Protein AF-A0AAN8X8K8-F1 (afdb_monomer_lite)

pLDDT: mean 74.13, std 19.44, range [27.38, 98.0]

Foldseek 3Di:
DDDDDDDDDDPVVVVLVVVVVVCPDCQAAPADEQLLLLLLVCCCPLCVQFAQDDVVVCVVPVPVNLCSCLQPVLLLCQLVCVPPLVCCVVLVRDNDRPHPDRDDPSSSVSVDVVCDRPGGQASQSSLVSQVVCVVVVNHDPSNPACCPGNVPVPDDHPDHAYPVCNVVRVVVVCVVVVNPDDPVPCPPPPDPPDDSCNSVPSLVPHDLVSLVSSCVNRVCVCVVVVNDDDVCSNPD

Radius of gyration: 22.17 Å; chains: 1; bounding box: 46×87×50 Å

Structure (mmCIF, N/CA/C/O backbone):
data_AF-A0AAN8X8K8-F1
#
_entry.id   AF-A0AAN8X8K8-F1
#
loop_
_atom_site.group_PDB
_atom_site.id
_atom_site.type_symbol
_atom_site.label_atom_id
_atom_site.label_alt_id
_atom_site.label_comp_id
_atom_site.label_asym_id
_atom_site.label_entity_id
_atom_site.label_seq_id
_atom_site.pdbx_PDB_ins_code
_atom_site.Cartn_x
_atom_site.Cartn_y
_atom_site.Cartn_z
_atom_site.occupancy
_atom_site.B_iso_or_equiv
_atom_site.auth_seq_id
_atom_site.auth_comp_id
_atom_site.auth_asym_id
_atom_site.auth_atom_id
_atom_site.pdbx_PDB_model_num
ATOM 1 N N . MET A 1 1 ? 14.625 64.428 -15.302 1.00 32.78 1 MET A N 1
ATOM 2 C CA . MET A 1 1 ? 13.589 63.886 -14.404 1.00 32.78 1 MET A CA 1
ATOM 3 C C . MET A 1 1 ? 13.685 62.380 -14.485 1.00 32.78 1 MET A C 1
ATOM 5 O O . MET A 1 1 ? 13.490 61.824 -15.557 1.00 32.78 1 MET A O 1
ATOM 9 N N . ASN A 1 2 ? 14.137 61.784 -13.386 1.00 32.38 2 ASN A N 1
ATOM 10 C CA . ASN A 1 2 ? 14.163 60.346 -13.156 1.00 32.38 2 ASN A CA 1
ATOM 11 C C . ASN A 1 2 ? 12.727 59.833 -13.007 1.00 32.38 2 ASN A C 1
ATOM 13 O O . ASN A 1 2 ? 11.923 60.535 -12.405 1.00 32.38 2 ASN A O 1
ATOM 17 N N . GLU A 1 3 ? 12.454 58.599 -13.426 1.00 29.67 3 GLU A N 1
ATOM 18 C CA . GLU A 1 3 ? 12.104 57.558 -12.456 1.00 29.67 3 GLU A CA 1
ATOM 19 C C . GLU A 1 3 ? 12.305 56.148 -13.028 1.00 29.67 3 GLU A C 1
ATOM 21 O O . GLU A 1 3 ? 11.978 55.838 -14.171 1.00 29.67 3 GLU A O 1
ATOM 26 N N . ASN A 1 4 ? 12.936 55.328 -12.191 1.00 35.69 4 ASN A N 1
ATOM 27 C CA . ASN A 1 4 ? 13.293 53.934 -12.385 1.00 35.69 4 ASN A CA 1
ATOM 28 C C . ASN A 1 4 ? 12.058 53.033 -12.319 1.00 35.69 4 ASN A C 1
ATOM 30 O O . ASN A 1 4 ? 11.247 53.213 -11.423 1.00 35.69 4 ASN A O 1
ATOM 34 N N . PHE A 1 5 ? 12.051 51.940 -13.082 1.00 27.38 5 PHE A N 1
ATOM 35 C CA . PHE A 1 5 ? 11.744 50.625 -12.510 1.00 27.38 5 PHE A CA 1
ATOM 36 C C . PHE A 1 5 ? 12.629 49.584 -13.190 1.00 27.38 5 PHE A C 1
ATOM 38 O O . PHE A 1 5 ? 12.371 49.120 -14.298 1.00 27.38 5 PHE A O 1
ATOM 45 N N . GLY A 1 6 ? 13.733 49.263 -12.517 1.00 35.41 6 GLY A N 1
ATOM 46 C CA . GLY A 1 6 ? 14.576 48.138 -12.873 1.00 35.41 6 GLY A CA 1
ATOM 47 C C . GLY A 1 6 ? 13.891 46.827 -12.505 1.00 35.41 6 GLY A C 1
ATOM 48 O O . GLY A 1 6 ? 13.459 46.650 -11.371 1.00 35.41 6 GLY A O 1
ATOM 49 N N . TYR A 1 7 ? 13.879 45.886 -13.444 1.00 29.39 7 TYR A N 1
ATOM 50 C CA . TYR A 1 7 ? 13.841 44.463 -13.131 1.00 29.39 7 TYR A CA 1
ATOM 51 C C . TYR A 1 7 ? 14.923 43.765 -13.946 1.00 29.39 7 TYR A C 1
ATOM 53 O O . TYR A 1 7 ? 14.782 43.474 -15.131 1.00 29.39 7 TYR A O 1
ATOM 61 N N . SER A 1 8 ? 16.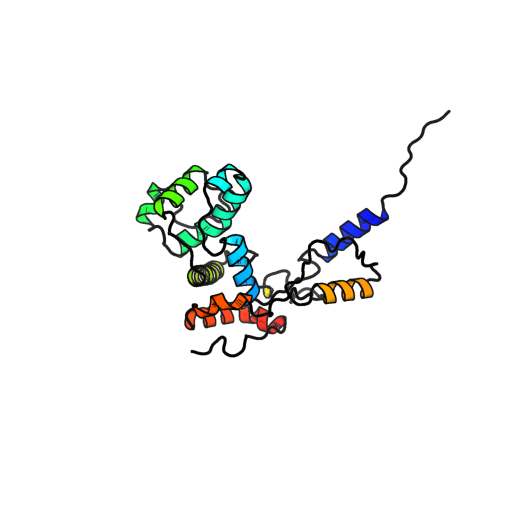043 43.556 -13.262 1.00 29.48 8 SER A N 1
ATOM 62 C CA . SER A 1 8 ? 17.146 42.707 -13.680 1.00 29.48 8 SER A CA 1
ATOM 63 C C . SER A 1 8 ? 16.750 41.233 -13.515 1.00 29.48 8 SER A C 1
ATOM 65 O O . SER A 1 8 ? 16.290 40.826 -12.451 1.00 29.48 8 SER A O 1
ATOM 67 N N . LEU A 1 9 ? 16.917 40.468 -14.600 1.00 34.16 9 LEU A N 1
ATOM 68 C CA . LEU A 1 9 ? 17.302 39.050 -14.666 1.00 34.16 9 LEU A CA 1
ATOM 69 C C . LEU A 1 9 ? 16.699 38.080 -13.622 1.00 34.16 9 LEU A C 1
ATOM 71 O O . LEU A 1 9 ? 17.347 37.780 -12.630 1.00 34.16 9 LEU A O 1
ATOM 75 N N . HIS A 1 10 ? 15.542 37.456 -13.903 1.00 31.33 10 HIS A N 1
ATOM 76 C CA . HIS A 1 10 ? 15.140 36.184 -13.251 1.00 31.33 10 HIS A CA 1
ATOM 77 C C . HIS A 1 10 ? 14.174 35.295 -14.073 1.00 31.33 10 HIS A C 1
ATOM 79 O O . HIS A 1 10 ? 13.459 34.446 -13.533 1.00 31.33 10 HIS A O 1
ATOM 85 N N . THR A 1 11 ? 14.148 35.436 -15.400 1.00 33.34 11 THR A N 1
ATOM 86 C CA . THR A 1 11 ? 13.214 34.688 -16.264 1.00 33.34 11 THR A CA 1
ATOM 87 C C . THR A 1 11 ? 13.678 33.258 -16.567 1.00 33.34 11 THR A C 1
ATOM 89 O O . THR A 1 11 ? 12.857 32.346 -16.554 1.00 33.34 11 THR A O 1
ATOM 92 N N . GLY A 1 12 ? 14.984 33.018 -16.740 1.00 32.38 12 GLY A N 1
ATOM 93 C CA . GLY A 1 12 ? 15.514 31.697 -17.115 1.00 32.38 12 GLY A CA 1
ATOM 94 C C . GLY A 1 12 ? 15.314 30.602 -16.059 1.00 32.38 12 GLY A C 1
ATOM 95 O O . GLY A 1 1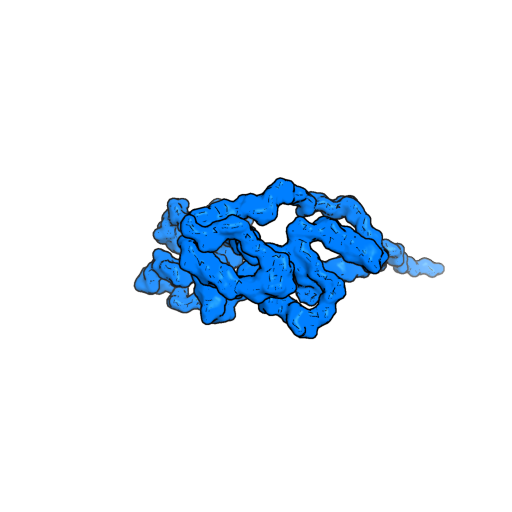2 ? 14.806 29.530 -16.367 1.00 32.38 12 GLY A O 1
ATOM 96 N N . VAL A 1 13 ? 15.647 30.872 -14.792 1.00 32.62 13 VAL A N 1
ATOM 97 C CA . VAL A 1 13 ? 15.576 29.866 -13.709 1.00 32.62 13 VAL A CA 1
ATOM 98 C C . VAL A 1 13 ? 14.129 29.490 -13.377 1.00 32.62 13 VAL A C 1
ATOM 100 O O . VAL A 1 13 ? 13.832 28.326 -13.114 1.00 32.62 13 VAL A O 1
ATOM 103 N N . THR A 1 14 ? 13.217 30.462 -13.416 1.00 28.62 14 THR A N 1
ATOM 104 C CA . THR A 1 14 ? 11.796 30.249 -13.119 1.00 28.62 14 THR A CA 1
ATOM 105 C C . THR A 1 14 ? 11.122 29.436 -14.220 1.00 28.62 14 THR A C 1
ATOM 107 O O . THR A 1 14 ? 10.421 28.475 -13.914 1.00 28.62 14 THR A O 1
ATOM 110 N N . TYR A 1 15 ? 11.393 29.756 -15.492 1.00 27.41 15 TYR A N 1
ATOM 111 C CA . TYR A 1 15 ? 10.871 28.994 -16.629 1.00 27.41 15 TYR A CA 1
ATOM 112 C C . TYR A 1 15 ? 11.393 27.557 -16.606 1.00 27.41 15 TYR A C 1
ATOM 114 O O . TYR A 1 15 ? 10.622 26.616 -16.730 1.00 27.41 15 TYR A O 1
ATOM 122 N N . TYR A 1 16 ? 12.682 27.377 -16.319 1.00 30.41 16 TYR A N 1
ATOM 123 C CA . TYR A 1 16 ? 13.297 26.059 -16.223 1.00 30.41 16 TYR A CA 1
ATOM 124 C C . TYR A 1 16 ? 12.746 25.223 -15.063 1.00 30.41 16 TYR A C 1
ATOM 126 O O . TYR A 1 16 ? 12.458 24.046 -15.236 1.00 30.41 16 TYR A O 1
ATOM 134 N N . LEU A 1 17 ? 12.527 25.818 -13.884 1.00 32.19 17 LEU A N 1
ATOM 135 C CA . LEU A 1 17 ? 11.902 25.127 -12.751 1.00 32.19 17 LEU A CA 1
ATOM 136 C C . LEU A 1 17 ? 10.437 24.769 -13.020 1.00 32.19 17 LEU A C 1
ATOM 138 O O . LEU A 1 17 ? 10.001 23.705 -12.590 1.00 32.19 17 LEU A O 1
ATOM 142 N N . ILE A 1 18 ? 9.681 25.622 -13.719 1.00 32.12 18 ILE A N 1
ATOM 143 C CA . ILE A 1 18 ? 8.302 25.330 -14.133 1.00 32.12 18 ILE A CA 1
ATOM 144 C C . ILE A 1 18 ? 8.292 24.203 -15.173 1.00 32.12 18 ILE A C 1
ATOM 146 O O . ILE A 1 18 ? 7.555 23.238 -15.000 1.00 32.12 18 ILE A O 1
ATOM 150 N N . THR A 1 19 ? 9.155 24.265 -16.189 1.00 41.94 19 THR A N 1
ATOM 151 C CA . THR A 1 19 ? 9.292 23.223 -17.214 1.00 41.94 19 THR A CA 1
ATOM 152 C C . THR A 1 19 ? 9.735 21.896 -16.605 1.00 41.94 19 THR A C 1
ATOM 154 O O . THR A 1 19 ? 9.099 20.886 -16.863 1.00 41.94 19 THR A O 1
ATO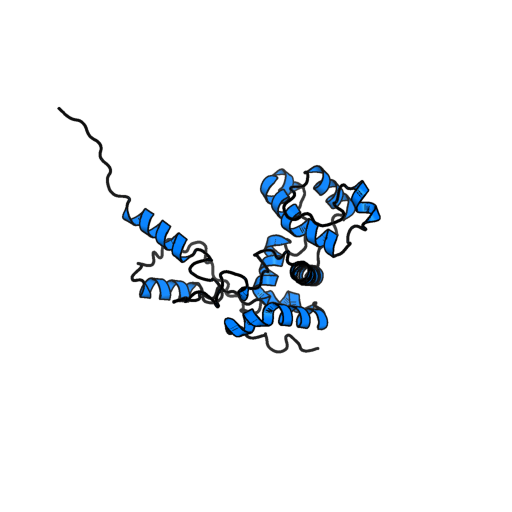M 157 N N . LEU A 1 20 ? 10.730 21.878 -15.713 1.00 43.47 20 LEU A N 1
ATOM 158 C CA . LEU A 1 20 ? 11.135 20.668 -14.990 1.00 43.47 20 LEU A CA 1
ATOM 159 C C . LEU A 1 20 ? 10.014 20.124 -14.099 1.00 43.47 20 LEU A C 1
ATOM 161 O O . LEU A 1 20 ? 9.797 18.919 -14.049 1.00 43.47 20 LEU A O 1
ATOM 165 N N . ARG A 1 21 ? 9.274 20.991 -13.402 1.00 41.72 21 ARG A N 1
ATOM 166 C CA . ARG A 1 21 ? 8.142 20.575 -12.562 1.00 41.72 21 ARG A CA 1
ATOM 167 C C . ARG A 1 21 ? 6.974 20.030 -13.389 1.00 41.72 21 ARG A C 1
ATOM 169 O O . ARG A 1 21 ? 6.268 19.159 -12.894 1.00 41.72 21 ARG A O 1
ATOM 176 N N . ASN A 1 22 ? 6.801 20.511 -14.619 1.00 44.38 22 ASN A N 1
ATOM 177 C CA . ASN A 1 22 ? 5.830 19.990 -15.578 1.00 44.38 22 ASN A CA 1
ATOM 178 C C . ASN A 1 22 ? 6.304 18.670 -16.203 1.00 44.38 22 ASN A C 1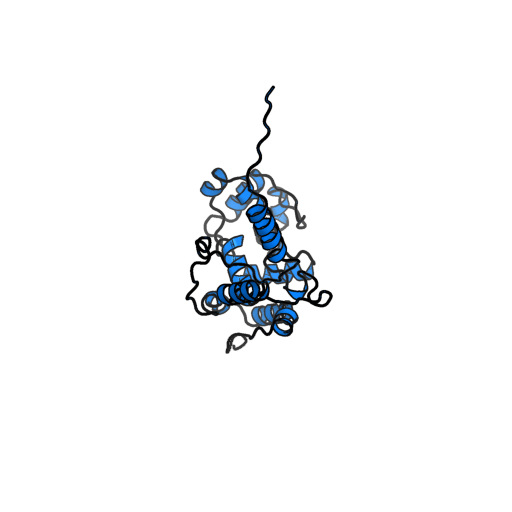
ATOM 180 O O . ASN A 1 22 ? 5.508 17.745 -16.283 1.00 44.38 22 ASN A O 1
ATOM 184 N N . ILE A 1 23 ? 7.590 18.547 -16.557 1.00 50.72 23 ILE A N 1
ATOM 185 C CA . ILE A 1 23 ? 8.202 17.299 -17.048 1.00 50.72 23 ILE A CA 1
ATOM 186 C C . ILE A 1 23 ? 8.080 16.199 -15.990 1.00 50.72 23 ILE A C 1
ATOM 188 O O . ILE A 1 23 ? 7.677 15.092 -16.305 1.00 50.72 23 ILE A O 1
ATOM 192 N N . PHE A 1 24 ? 8.371 16.506 -14.725 1.00 50.25 24 PHE A N 1
ATOM 193 C CA . PHE A 1 24 ? 8.287 15.549 -13.617 1.00 50.25 24 PHE A CA 1
ATOM 194 C C . PHE A 1 24 ? 6.905 15.450 -12.965 1.00 50.25 24 PHE A C 1
ATOM 196 O O . PHE A 1 24 ? 6.768 14.852 -11.895 1.00 50.25 24 PHE A O 1
ATOM 203 N N . ASN A 1 25 ? 5.880 16.053 -13.563 1.00 51.38 25 ASN A N 1
ATOM 204 C CA . ASN A 1 25 ? 4.512 15.771 -13.163 1.00 51.38 25 ASN A CA 1
ATOM 205 C C . ASN A 1 25 ? 4.169 14.345 -13.631 1.00 51.38 25 ASN A C 1
ATOM 207 O O . ASN A 1 25 ? 4.497 13.972 -14.757 1.00 51.38 25 ASN A O 1
ATOM 211 N N . GLU A 1 26 ? 3.509 13.554 -12.777 1.00 48.00 26 GLU A N 1
ATOM 212 C CA . GLU A 1 26 ? 3.162 12.153 -13.074 1.00 48.00 26 GLU A CA 1
ATOM 213 C C . GLU A 1 26 ? 2.354 12.024 -14.381 1.00 48.00 26 GLU A C 1
ATOM 215 O O . GLU A 1 26 ? 2.407 10.977 -15.016 1.00 48.00 26 GLU A O 1
ATOM 220 N N . GLU A 1 27 ? 1.660 13.085 -14.815 1.00 47.78 27 GLU A N 1
ATOM 221 C CA . GLU A 1 27 ? 0.962 13.173 -16.111 1.00 47.78 27 GLU A CA 1
ATOM 222 C C . GLU A 1 27 ? 1.882 13.106 -17.346 1.00 47.78 27 GLU A C 1
ATOM 224 O O . GLU A 1 27 ? 1.475 12.535 -18.357 1.00 47.78 27 GLU A O 1
ATOM 229 N N . TYR A 1 28 ? 3.095 13.667 -17.281 1.00 50.06 28 TYR A N 1
ATOM 230 C CA . TYR A 1 28 ? 3.974 13.865 -18.448 1.00 50.06 28 TYR A CA 1
ATOM 231 C C . TYR A 1 28 ? 5.198 12.942 -18.456 1.00 50.06 28 TYR A C 1
ATOM 233 O O . TYR A 1 28 ? 5.722 12.640 -19.525 1.00 50.06 28 TYR A O 1
ATOM 241 N N . MET A 1 29 ? 5.631 12.453 -17.291 1.00 53.00 29 MET A N 1
ATOM 242 C CA . MET A 1 29 ? 6.690 11.449 -17.181 1.00 53.00 29 MET A CA 1
ATOM 243 C C . MET A 1 29 ? 6.307 10.422 -16.111 1.00 53.00 29 MET A C 1
ATOM 245 O O . MET A 1 29 ? 6.447 10.695 -14.912 1.00 53.00 29 MET A O 1
ATOM 249 N N . PRO A 1 30 ? 5.804 9.240 -16.505 1.00 61.44 30 PRO A N 1
ATOM 250 C CA . PRO A 1 30 ? 5.373 8.240 -15.548 1.00 61.44 30 PRO A CA 1
ATOM 251 C C . PRO A 1 30 ? 6.600 7.647 -14.853 1.00 61.44 30 PRO A C 1
ATOM 253 O O . PRO A 1 30 ? 7.356 6.859 -15.426 1.00 61.44 30 PRO A O 1
ATOM 256 N N . PHE A 1 31 ? 6.790 8.019 -13.589 1.00 66.62 31 PHE A N 1
ATOM 257 C CA . PHE A 1 31 ? 7.736 7.348 -12.710 1.00 66.62 31 PHE A CA 1
ATOM 258 C C . PHE A 1 31 ? 7.175 5.986 -12.318 1.00 66.62 31 PHE A C 1
ATOM 260 O O . PHE A 1 31 ? 6.253 5.876 -11.506 1.00 66.62 31 PHE A O 1
ATOM 267 N N . CYS A 1 32 ? 7.756 4.936 -12.876 1.00 73.88 32 CYS A N 1
ATOM 268 C CA . CYS A 1 32 ? 7.349 3.570 -12.603 1.00 73.88 32 CYS A CA 1
ATOM 269 C C . CYS A 1 32 ? 8.221 2.983 -11.494 1.00 73.88 32 CYS A C 1
ATOM 271 O O . CYS A 1 32 ? 9.419 3.234 -11.421 1.00 73.88 32 CYS A O 1
ATOM 273 N N . ARG A 1 33 ? 7.627 2.195 -10.601 1.00 79.81 33 ARG A N 1
ATOM 274 C CA . ARG A 1 33 ? 8.363 1.389 -9.621 1.00 79.81 33 ARG A CA 1
ATOM 275 C C . ARG A 1 33 ? 7.825 -0.015 -9.670 1.00 79.81 33 ARG A C 1
ATOM 277 O O . ARG A 1 33 ? 6.611 -0.186 -9.768 1.00 79.81 33 ARG A O 1
ATOM 284 N N . HIS A 1 34 ? 8.704 -0.987 -9.463 1.00 87.00 34 HIS A N 1
ATOM 285 C CA . HIS A 1 34 ? 8.320 -2.378 -9.329 1.00 87.00 34 HIS A CA 1
ATOM 286 C C . HIS A 1 34 ? 7.096 -2.524 -8.393 1.00 87.00 34 HIS A C 1
ATOM 288 O O . HIS A 1 34 ? 7.175 -2.095 -7.227 1.00 87.00 34 HIS A O 1
ATOM 294 N N . PRO A 1 35 ? 5.980 -3.139 -8.841 1.00 90.94 35 PRO A N 1
ATOM 295 C CA . PRO A 1 35 ? 4.717 -3.148 -8.095 1.00 90.94 35 PRO A CA 1
ATOM 296 C C . PRO A 1 35 ? 4.864 -3.656 -6.655 1.00 90.94 35 PRO A C 1
ATOM 298 O O . PRO A 1 35 ? 4.387 -3.037 -5.700 1.00 90.94 35 PRO A O 1
ATOM 301 N N . LEU A 1 36 ? 5.634 -4.733 -6.460 1.00 92.69 36 LEU A N 1
ATOM 302 C CA . LEU A 1 36 ? 5.858 -5.306 -5.126 1.00 92.69 36 LEU A CA 1
ATOM 303 C C . LEU A 1 36 ? 6.617 -4.362 -4.180 1.00 92.69 36 LEU A C 1
ATOM 305 O O . LEU A 1 36 ? 6.287 -4.284 -2.993 1.00 92.69 36 LEU A O 1
ATOM 309 N N . THR A 1 37 ? 7.602 -3.626 -4.694 1.00 89.00 37 THR A N 1
ATOM 310 C CA . THR A 1 37 ? 8.417 -2.674 -3.925 1.00 89.00 37 THR A CA 1
ATOM 311 C C . THR A 1 37 ? 7.611 -1.421 -3.606 1.00 89.00 37 THR A C 1
ATOM 313 O O . THR A 1 37 ? 7.701 -0.868 -2.505 1.00 89.00 37 THR A O 1
ATOM 316 N N . ARG A 1 38 ? 6.752 -0.991 -4.537 1.00 88.62 38 ARG A N 1
ATOM 317 C CA . ARG A 1 38 ? 5.789 0.090 -4.314 1.00 88.62 38 ARG A CA 1
ATOM 318 C C . ARG A 1 38 ? 4.867 -0.219 -3.136 1.00 88.62 38 ARG A C 1
ATOM 320 O O . ARG A 1 38 ? 4.733 0.628 -2.253 1.00 88.62 38 ARG A O 1
ATOM 327 N N . LEU A 1 39 ? 4.328 -1.435 -3.055 1.00 93.31 39 LEU A N 1
ATOM 328 C CA . LEU A 1 39 ? 3.490 -1.878 -1.935 1.00 93.31 39 LEU A CA 1
ATOM 329 C C . LEU A 1 39 ? 4.228 -1.854 -0.591 1.00 93.31 39 LEU A C 1
ATOM 331 O O . LEU A 1 39 ? 3.687 -1.370 0.405 1.00 93.31 39 LEU A O 1
ATOM 335 N N . VAL A 1 40 ? 5.484 -2.305 -0.551 1.00 91.62 40 VAL A N 1
ATOM 336 C CA . VAL A 1 40 ? 6.306 -2.226 0.669 1.00 91.62 40 VAL A CA 1
ATOM 337 C C . VAL A 1 40 ? 6.545 -0.772 1.075 1.00 91.62 40 VAL A C 1
ATOM 339 O O . VAL A 1 40 ? 6.436 -0.426 2.256 1.00 91.62 40 VAL A O 1
ATOM 342 N N . SER A 1 41 ? 6.829 0.098 0.106 1.00 87.44 41 SER A N 1
ATOM 343 C CA . SER A 1 41 ? 7.024 1.527 0.346 1.00 87.44 41 SER A CA 1
ATOM 344 C C . SER A 1 41 ? 5.751 2.194 0.873 1.00 87.44 41 SER A C 1
ATOM 346 O O . SER A 1 41 ? 5.808 2.919 1.869 1.00 87.44 41 SER A O 1
ATOM 348 N N . ALA A 1 42 ? 4.596 1.893 0.272 1.00 90.31 42 ALA A N 1
ATOM 349 C CA . ALA A 1 42 ? 3.294 2.381 0.710 1.00 90.31 42 ALA A CA 1
ATOM 350 C C . ALA A 1 42 ? 2.998 1.940 2.149 1.00 90.31 42 ALA A C 1
ATOM 352 O O . ALA A 1 42 ? 2.694 2.776 3.001 1.00 90.31 42 ALA A O 1
ATOM 353 N N . TYR A 1 43 ? 3.202 0.660 2.463 1.00 92.44 43 TYR A N 1
ATOM 354 C CA . TYR A 1 43 ? 3.058 0.142 3.821 1.00 92.44 43 TYR A CA 1
ATOM 355 C C . TYR A 1 43 ? 3.992 0.843 4.822 1.00 92.44 43 TYR A C 1
ATOM 357 O O . TYR A 1 43 ? 3.569 1.272 5.900 1.00 92.44 43 TYR A O 1
ATOM 365 N N . ARG A 1 44 ? 5.267 1.033 4.463 1.00 89.31 44 ARG A N 1
ATOM 366 C CA . ARG A 1 44 ? 6.253 1.708 5.318 1.00 89.31 44 ARG A CA 1
ATOM 367 C C . ARG A 1 44 ? 5.866 3.160 5.594 1.00 89.31 44 ARG A C 1
ATOM 369 O O . ARG A 1 44 ? 5.923 3.588 6.743 1.00 89.31 44 ARG A O 1
ATOM 376 N N . GLN A 1 45 ? 5.480 3.908 4.563 1.00 84.94 45 GLN A N 1
ATOM 377 C CA . GLN A 1 45 ? 5.245 5.350 4.665 1.00 84.94 45 GLN A CA 1
ATOM 378 C C . GLN A 1 45 ? 3.850 5.709 5.186 1.00 84.94 45 GLN A C 1
ATOM 380 O O . GLN A 1 45 ? 3.709 6.674 5.937 1.00 84.94 45 GLN A O 1
ATOM 385 N N . ARG A 1 46 ? 2.812 4.962 4.794 1.00 88.75 46 ARG A N 1
ATOM 386 C CA . ARG A 1 46 ? 1.410 5.268 5.133 1.00 88.75 46 ARG A CA 1
ATOM 387 C C . ARG A 1 46 ? 0.953 4.585 6.417 1.00 88.75 46 ARG A C 1
ATOM 389 O O . ARG A 1 46 ? 0.191 5.175 7.180 1.00 88.75 46 ARG A O 1
ATOM 396 N N . PHE A 1 47 ? 1.512 3.414 6.723 1.00 88.75 47 PHE A N 1
ATOM 397 C CA . PHE A 1 47 ? 1.192 2.656 7.934 1.00 88.75 47 PHE A CA 1
ATOM 398 C C . PHE A 1 47 ? 2.333 2.607 8.955 1.00 88.75 47 PHE A C 1
ATOM 400 O O . PHE A 1 47 ? 2.197 1.926 9.962 1.00 88.75 47 PHE A O 1
ATOM 407 N N . ALA A 1 48 ? 3.452 3.311 8.740 1.00 86.00 48 ALA A N 1
ATOM 408 C CA . ALA A 1 48 ? 4.597 3.321 9.663 1.00 86.00 48 ALA A CA 1
ATOM 409 C C . ALA A 1 48 ? 5.077 1.900 10.039 1.00 86.00 48 ALA A C 1
ATOM 411 O O . ALA A 1 48 ? 5.359 1.607 11.202 1.00 86.00 48 ALA A O 1
ATOM 412 N N . ASN A 1 49 ? 5.135 0.999 9.049 1.00 86.12 49 ASN A N 1
ATOM 413 C CA . ASN A 1 49 ? 5.375 -0.440 9.243 1.00 86.12 49 ASN A CA 1
ATOM 414 C C . ASN A 1 49 ? 4.353 -1.135 10.163 1.00 86.12 49 ASN A C 1
ATOM 416 O O . ASN A 1 49 ? 4.696 -2.094 10.852 1.00 86.12 49 ASN A O 1
ATOM 420 N N . GLY A 1 50 ? 3.114 -0.654 10.179 1.00 87.94 50 GLY A N 1
ATOM 421 C CA . GLY A 1 50 ? 2.025 -1.204 10.976 1.00 87.94 50 GLY A CA 1
ATOM 422 C C . GLY A 1 50 ? 1.918 -0.639 12.389 1.00 87.94 50 GLY A C 1
ATOM 423 O O . GLY A 1 50 ? 1.005 -1.023 13.115 1.00 87.94 50 GLY A O 1
ATOM 424 N N . LYS A 1 51 ? 2.818 0.264 12.802 1.00 87.50 51 LYS A N 1
ATOM 425 C CA . LYS A 1 51 ? 2.799 0.856 14.145 1.00 87.50 51 LYS A CA 1
ATOM 426 C C . LYS A 1 51 ? 1.743 1.950 14.237 1.00 87.50 51 LYS A C 1
ATOM 428 O O . LYS A 1 51 ? 1.773 2.912 13.470 1.00 87.50 51 LYS A O 1
ATOM 433 N N . LEU A 1 52 ? 0.861 1.830 15.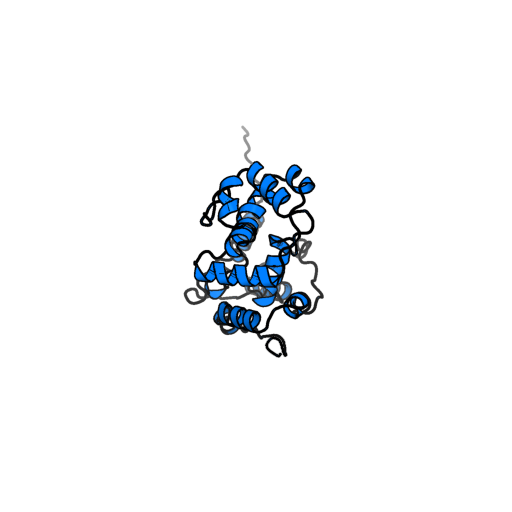227 1.00 81.88 52 LEU A N 1
ATOM 434 C CA . LEU A 1 52 ? -0.147 2.842 15.528 1.00 81.88 52 LEU A CA 1
ATOM 435 C C . LEU A 1 52 ? 0.491 4.238 15.699 1.00 81.88 52 LEU A C 1
ATOM 437 O O . LEU A 1 52 ? 1.505 4.361 16.399 1.00 81.88 52 LEU A O 1
ATOM 441 N N . PRO A 1 53 ? -0.085 5.305 15.106 1.00 75.19 53 PRO A N 1
ATOM 442 C CA . PRO A 1 53 ? 0.450 6.657 15.234 1.00 75.19 53 PRO A CA 1
ATOM 443 C C . PRO A 1 53 ? 0.572 7.087 16.700 1.00 75.19 53 PRO A C 1
ATOM 445 O O . PRO A 1 53 ? -0.387 7.047 17.463 1.00 75.19 53 PRO A O 1
ATOM 448 N N . GLN A 1 54 ? 1.748 7.532 17.138 1.00 75.19 54 GLN A N 1
ATOM 449 C CA . GLN A 1 54 ? 1.901 7.940 18.536 1.00 75.19 54 GLN A CA 1
ATOM 450 C C . GLN A 1 54 ? 1.117 9.229 18.825 1.00 75.19 54 GLN A C 1
ATOM 452 O O . GLN A 1 54 ? 1.331 10.253 18.171 1.00 75.19 54 GLN A O 1
ATOM 457 N N . LEU A 1 55 ? 0.298 9.224 19.883 1.00 73.19 55 LEU A N 1
ATOM 458 C CA . LEU A 1 55 ? -0.481 10.398 20.312 1.00 73.19 55 LEU A CA 1
ATOM 459 C C . LEU A 1 55 ? 0.397 11.639 20.579 1.00 73.19 55 LEU A C 1
ATOM 461 O O . LEU A 1 55 ? -0.023 12.765 20.321 1.00 73.19 55 LEU A O 1
ATOM 465 N N . LYS A 1 56 ? 1.647 11.448 21.032 1.00 73.06 56 LYS A N 1
ATOM 466 C CA . LYS A 1 56 ? 2.619 12.540 21.225 1.00 73.06 56 LYS A CA 1
ATOM 467 C C . LYS A 1 56 ? 2.971 13.254 19.911 1.00 73.06 56 LYS A C 1
ATOM 469 O O . LYS A 1 56 ? 3.065 14.476 19.888 1.00 73.06 56 LYS A O 1
ATOM 474 N N . ILE A 1 57 ? 3.152 12.504 18.821 1.00 68.62 57 ILE A N 1
ATOM 475 C CA . ILE A 1 57 ? 3.438 13.051 17.482 1.00 68.62 57 ILE A CA 1
ATOM 476 C C . ILE A 1 57 ? 2.186 13.740 16.926 1.00 68.62 57 ILE A C 1
ATOM 478 O O . ILE A 1 57 ? 2.279 14.806 16.319 1.00 68.62 57 ILE A O 1
ATOM 482 N N . TRP A 1 58 ? 1.010 13.167 17.194 1.00 65.06 58 TRP A N 1
ATOM 483 C CA . TRP A 1 58 ? -0.282 13.730 16.805 1.00 65.06 58 TRP A CA 1
ATOM 484 C C . TRP A 1 58 ? -0.517 15.124 17.398 1.00 65.06 58 TRP A C 1
ATOM 486 O O . TRP A 1 58 ? -0.847 16.049 16.657 1.00 65.06 58 TRP A O 1
ATOM 496 N N . ASN A 1 59 ? -0.235 15.311 18.691 1.00 67.94 59 ASN A N 1
ATOM 497 C CA . ASN A 1 59 ? -0.342 16.623 19.339 1.00 67.94 59 ASN A CA 1
ATOM 498 C C . ASN A 1 59 ? 0.603 17.672 18.721 1.00 67.94 59 ASN A C 1
ATOM 500 O O . ASN A 1 59 ? 0.273 18.852 18.714 1.00 67.94 59 ASN A O 1
ATOM 504 N N . LYS A 1 60 ? 1.755 17.256 18.171 1.00 71.62 60 LYS A N 1
ATOM 505 C CA . LYS A 1 60 ? 2.721 18.159 17.520 1.00 71.62 60 LYS A CA 1
ATOM 506 C C . LYS A 1 60 ? 2.348 18.521 16.078 1.00 71.62 60 LYS A C 1
ATOM 508 O O . LYS A 1 60 ? 2.717 19.593 15.613 1.00 71.62 60 LYS A O 1
ATOM 513 N N . ARG A 1 61 ? 1.674 17.628 15.339 1.00 68.31 61 ARG A N 1
ATOM 514 C CA . ARG A 1 61 ? 1.304 17.826 13.920 1.00 68.31 61 ARG A CA 1
ATOM 515 C C . ARG A 1 61 ? -0.115 17.320 13.631 1.00 68.31 61 ARG A C 1
ATOM 517 O O . ARG A 1 61 ? -0.280 16.321 12.920 1.00 68.31 61 ARG A O 1
ATOM 524 N N . PRO A 1 62 ? -1.158 17.989 14.146 1.00 69.50 62 PRO A N 1
ATOM 525 C CA . PRO A 1 62 ? -2.517 17.451 14.150 1.00 69.50 62 PRO A CA 1
ATOM 526 C C . PRO A 1 62 ? -3.123 17.298 12.750 1.00 69.50 62 PRO A C 1
ATOM 528 O O . PRO A 1 62 ? -3.838 16.334 12.507 1.00 69.50 62 PRO A O 1
ATOM 531 N N . LEU A 1 63 ? -2.840 18.198 11.802 1.00 70.81 63 LEU A N 1
ATOM 532 C CA . LEU A 1 63 ? -3.425 18.134 10.451 1.00 70.81 63 LEU A CA 1
ATOM 533 C C . LEU A 1 63 ? -2.911 16.936 9.636 1.00 70.81 63 LEU A C 1
ATOM 535 O O . LEU A 1 63 ? -3.701 16.153 9.111 1.00 70.81 63 LEU A O 1
ATOM 539 N N . GLN A 1 64 ? -1.589 16.757 9.563 1.00 70.56 64 GLN A N 1
ATOM 540 C CA . GLN A 1 64 ? -0.963 15.676 8.787 1.00 70.56 64 GLN A CA 1
ATOM 541 C C . GLN A 1 64 ? -1.321 14.295 9.343 1.00 70.56 64 GLN A C 1
ATOM 543 O O . GLN A 1 64 ? -1.643 13.372 8.596 1.00 70.56 64 GLN A O 1
ATOM 548 N N . THR A 1 65 ? -1.303 14.161 10.666 1.00 71.50 65 THR A N 1
ATOM 549 C CA . THR A 1 65 ? -1.612 12.898 11.341 1.00 71.50 65 THR A CA 1
ATOM 550 C C . THR A 1 65 ? -3.101 12.549 11.257 1.00 71.50 65 THR A C 1
ATOM 552 O O . THR A 1 65 ? -3.422 11.387 11.018 1.00 71.50 65 THR A O 1
ATOM 555 N N . LYS A 1 66 ? -4.010 13.537 11.330 1.00 75.62 66 LYS A N 1
ATOM 556 C CA . LYS A 1 66 ? -5.441 13.342 11.026 1.00 75.62 66 LYS A CA 1
ATOM 557 C C . LYS A 1 66 ? -5.656 12.867 9.590 1.00 75.62 66 LYS A C 1
ATOM 559 O O . LYS A 1 66 ? -6.372 11.895 9.386 1.00 75.62 66 LYS A O 1
ATOM 564 N N . LYS A 1 67 ? -5.022 13.518 8.606 1.00 78.06 67 LYS A N 1
ATOM 565 C CA . LYS A 1 67 ? -5.135 13.131 7.189 1.00 78.06 67 LYS A CA 1
ATOM 566 C C . LYS A 1 67 ? -4.657 11.696 6.969 1.00 78.06 67 LYS A C 1
ATOM 568 O O . LYS A 1 67 ? -5.354 10.920 6.333 1.00 78.06 67 LYS A O 1
ATOM 573 N N . SER A 1 68 ? -3.511 11.333 7.545 1.00 80.06 68 SER A N 1
ATOM 574 C CA . SER A 1 68 ? -2.979 9.969 7.461 1.00 80.06 68 SER A CA 1
ATOM 575 C C . SER A 1 68 ? -3.930 8.933 8.072 1.00 80.06 68 SER A C 1
ATOM 577 O O . SER A 1 68 ? -4.246 7.925 7.446 1.00 80.06 68 SER A O 1
ATOM 579 N N . PHE A 1 69 ? -4.446 9.194 9.275 1.00 82.00 69 PHE A N 1
ATOM 580 C CA . PHE A 1 69 ? -5.368 8.264 9.919 1.00 82.00 69 PHE A CA 1
ATOM 581 C C . PHE A 1 69 ? -6.667 8.084 9.125 1.00 82.00 69 PHE A C 1
ATOM 583 O O . PHE A 1 69 ? -7.093 6.955 8.892 1.00 82.00 69 PHE A O 1
ATOM 590 N N . ASN A 1 70 ? -7.266 9.190 8.680 1.00 81.31 70 ASN A N 1
ATOM 591 C CA . ASN A 1 70 ? -8.527 9.169 7.941 1.00 81.31 70 ASN A CA 1
ATOM 592 C C . ASN A 1 70 ? -8.384 8.517 6.564 1.00 81.31 70 ASN A C 1
ATOM 594 O O . ASN A 1 70 ? -9.281 7.795 6.152 1.00 81.31 70 ASN A O 1
ATOM 598 N N . ASN A 1 71 ? -7.272 8.757 5.866 1.00 83.38 71 ASN A N 1
ATOM 599 C CA . ASN A 1 71 ? -7.091 8.260 4.504 1.00 83.38 71 ASN A CA 1
ATOM 600 C C . ASN A 1 71 ? -6.603 6.809 4.447 1.00 83.38 71 ASN A C 1
ATOM 602 O O . ASN A 1 71 ? -6.798 6.165 3.425 1.00 83.38 71 ASN A O 1
ATOM 606 N N . TYR A 1 72 ? -5.944 6.309 5.499 1.00 88.12 72 TYR A N 1
ATOM 607 C CA . TYR A 1 72 ? -5.260 5.011 5.441 1.00 88.12 72 TYR A CA 1
ATOM 608 C C . TYR A 1 72 ? -5.677 4.056 6.565 1.00 88.12 72 TYR A C 1
ATOM 610 O O . TYR A 1 72 ? -6.060 2.919 6.309 1.00 88.12 72 TYR A O 1
ATOM 618 N N . TRP A 1 73 ? -5.638 4.498 7.825 1.00 88.25 73 TRP A N 1
ATOM 619 C CA . TRP A 1 73 ? -5.868 3.607 8.969 1.00 88.25 73 TRP A CA 1
ATOM 620 C C . TRP A 1 73 ? -7.333 3.225 9.150 1.00 88.25 73 TRP A C 1
ATOM 622 O O . TRP A 1 73 ? -7.642 2.051 9.346 1.00 88.25 73 TRP A O 1
ATOM 632 N N . LEU A 1 74 ? -8.234 4.206 9.101 1.00 86.69 74 LEU A N 1
ATOM 633 C CA . LEU A 1 74 ? -9.656 3.966 9.322 1.00 86.69 74 LEU A CA 1
ATOM 634 C C . LEU A 1 74 ? -10.283 3.056 8.243 1.00 86.69 74 LEU A C 1
ATOM 636 O O . LEU A 1 74 ? -10.947 2.092 8.636 1.00 86.69 74 LEU A O 1
ATOM 640 N N . PRO A 1 75 ? -10.020 3.260 6.934 1.00 88.38 75 PRO A N 1
ATOM 641 C CA . PRO A 1 75 ? -10.436 2.329 5.882 1.00 88.38 75 PRO A CA 1
ATOM 642 C C . PRO A 1 75 ? -9.987 0.889 6.142 1.00 88.38 75 PRO A C 1
ATOM 644 O O . PRO A 1 75 ? -10.780 -0.049 6.037 1.00 88.38 75 PRO A O 1
ATOM 647 N N . LEU A 1 76 ? -8.727 0.702 6.556 1.00 91.31 76 LEU A N 1
ATOM 648 C CA . LEU A 1 76 ? -8.186 -0.623 6.841 1.00 91.31 76 LEU A CA 1
ATOM 649 C C . LEU A 1 76 ? -8.903 -1.278 8.026 1.00 91.31 76 LEU A C 1
ATOM 651 O O . LEU A 1 76 ? -9.357 -2.416 7.905 1.00 91.31 76 LEU A O 1
ATOM 655 N N . ILE A 1 77 ? -9.090 -0.548 9.130 1.00 88.75 77 ILE A N 1
ATOM 656 C CA . ILE A 1 77 ? -9.835 -1.015 10.313 1.00 88.75 77 ILE A CA 1
ATOM 657 C C . ILE A 1 77 ? -11.248 -1.481 9.939 1.00 88.75 77 ILE A C 1
ATOM 659 O O . ILE A 1 77 ? -11.698 -2.525 10.418 1.00 88.75 77 ILE A O 1
ATOM 663 N N . ILE A 1 78 ? -11.933 -0.721 9.080 1.00 86.81 78 ILE A N 1
ATOM 664 C CA . ILE A 1 78 ? -13.286 -1.028 8.606 1.00 86.81 78 ILE A CA 1
ATOM 665 C C . ILE A 1 78 ? -13.279 -2.280 7.722 1.00 86.81 78 ILE A C 1
ATOM 667 O O . ILE A 1 78 ? -14.057 -3.200 7.986 1.00 86.81 78 ILE A O 1
ATOM 671 N N . SER A 1 79 ? -12.394 -2.331 6.719 1.00 88.25 79 SER A N 1
ATOM 672 C CA . SER A 1 79 ? -12.315 -3.435 5.747 1.00 88.25 79 SER A CA 1
ATOM 673 C C . SER A 1 79 ? -11.976 -4.784 6.386 1.00 88.25 79 SER A C 1
ATOM 675 O O . SER A 1 79 ? -12.477 -5.815 5.957 1.00 88.25 79 SER A O 1
ATOM 677 N N . HIS A 1 80 ? -11.188 -4.775 7.463 1.00 90.75 80 HIS A N 1
ATOM 678 C CA . HIS A 1 80 ? -10.806 -5.979 8.201 1.00 90.75 80 HIS A CA 1
ATOM 679 C C . HIS A 1 80 ? -11.735 -6.318 9.367 1.00 90.75 80 HIS A C 1
ATOM 681 O O . HIS A 1 80 ? -11.481 -7.284 10.081 1.00 90.75 80 HIS A O 1
ATOM 687 N N . ASN A 1 81 ? -12.775 -5.512 9.600 1.00 89.12 81 ASN A N 1
ATOM 688 C CA . ASN A 1 81 ? -13.655 -5.641 10.758 1.00 89.12 81 ASN A CA 1
ATOM 689 C C . ASN A 1 81 ? -12.904 -5.728 12.102 1.00 89.12 81 ASN A C 1
ATOM 691 O O . ASN A 1 81 ? -13.328 -6.425 13.018 1.00 89.12 81 ASN A O 1
ATOM 695 N N . ILE A 1 82 ? -11.790 -4.995 12.223 1.00 91.06 82 ILE A N 1
ATOM 696 C CA . ILE A 1 82 ? -10.937 -4.997 13.427 1.00 91.06 82 ILE A CA 1
ATOM 697 C C . ILE A 1 82 ? -11.720 -4.484 14.633 1.00 91.06 82 ILE A C 1
ATOM 699 O O . ILE A 1 82 ? -11.586 -4.990 15.743 1.00 91.06 82 ILE A O 1
ATOM 703 N N . ILE A 1 83 ? -12.548 -3.467 14.390 1.00 89.19 83 ILE A N 1
ATOM 704 C CA . ILE A 1 83 ? -13.590 -3.043 15.314 1.00 89.19 83 ILE A CA 1
ATOM 705 C C . ILE A 1 83 ? -14.916 -3.556 14.737 1.00 89.19 83 ILE A C 1
ATOM 707 O O . ILE A 1 83 ? -15.308 -3.088 13.656 1.00 89.19 83 ILE A O 1
ATOM 711 N N . PRO A 1 84 ? -15.597 -4.500 15.418 1.00 88.12 84 PRO A N 1
ATOM 712 C CA . PRO A 1 84 ? -16.874 -5.049 14.979 1.00 88.12 84 PRO A CA 1
ATOM 713 C C . PRO A 1 84 ? -17.910 -3.963 14.697 1.00 88.12 84 PRO A C 1
ATOM 715 O O . PRO A 1 84 ? -17.963 -2.955 15.402 1.00 88.12 84 PRO A O 1
ATOM 718 N N . ALA A 1 85 ? -18.763 -4.169 13.689 1.00 84.38 85 ALA A N 1
ATOM 719 C CA . ALA A 1 85 ? -19.808 -3.209 13.315 1.00 84.38 85 ALA A CA 1
ATOM 720 C C . ALA A 1 85 ? -20.711 -2.795 14.495 1.00 84.38 85 ALA A C 1
ATOM 722 O O . ALA A 1 85 ? -21.085 -1.628 14.593 1.00 84.38 85 ALA A O 1
ATOM 723 N N . THR A 1 86 ? -20.970 -3.718 15.425 1.00 86.00 86 THR A N 1
ATOM 724 C CA . THR A 1 86 ? -21.731 -3.489 16.664 1.00 86.00 86 THR A CA 1
ATOM 725 C C . THR A 1 86 ? -21.096 -2.440 17.581 1.00 86.00 86 THR A C 1
ATOM 727 O O . THR A 1 86 ? -21.803 -1.676 18.229 1.00 86.00 86 THR A O 1
ATOM 730 N N . GLU A 1 87 ? -19.766 -2.338 17.605 1.00 87.25 87 GLU A N 1
ATOM 731 C CA . GLU A 1 87 ? -19.031 -1.376 18.435 1.00 87.25 87 GLU A CA 1
ATOM 732 C C . GLU A 1 87 ? -18.790 -0.035 17.722 1.00 87.25 87 GLU A C 1
ATOM 734 O O . GLU A 1 87 ? -18.558 0.998 18.358 1.00 87.25 87 GLU A O 1
ATOM 739 N N . ARG A 1 88 ? -18.847 -0.019 16.384 1.00 86.31 88 ARG A N 1
ATOM 740 C CA . ARG A 1 88 ? -18.522 1.166 15.572 1.00 86.31 88 ARG A CA 1
ATOM 741 C C . ARG A 1 88 ? -19.424 2.354 15.884 1.00 86.31 88 ARG A C 1
ATOM 743 O O . ARG A 1 88 ? -18.921 3.471 16.007 1.00 86.31 88 ARG A O 1
ATOM 750 N N . GLN A 1 89 ? -20.724 2.117 16.066 1.00 81.56 89 GLN A N 1
ATOM 751 C CA . GLN A 1 89 ? -21.696 3.177 16.338 1.00 81.56 89 GLN A CA 1
ATOM 752 C C . GLN A 1 89 ? -21.395 3.904 17.656 1.00 81.56 89 GLN A C 1
ATOM 754 O O . GLN A 1 89 ? -21.363 5.134 17.677 1.00 81.56 89 GLN A O 1
ATOM 759 N N . ALA A 1 90 ? -21.061 3.166 18.721 1.00 83.44 90 ALA A N 1
ATOM 760 C CA . ALA A 1 90 ? -20.686 3.738 20.018 1.00 83.44 90 ALA A CA 1
ATOM 761 C C . ALA A 1 90 ? -19.405 4.595 19.941 1.00 83.44 90 ALA A C 1
ATOM 763 O O . ALA A 1 90 ? -19.237 5.589 20.657 1.00 83.44 90 ALA A O 1
ATOM 764 N N . LEU A 1 91 ? -18.494 4.242 19.032 1.00 83.50 91 LEU A N 1
ATOM 765 C CA . LEU A 1 91 ? -17.247 4.975 18.821 1.00 83.50 91 LEU A CA 1
ATOM 766 C C . LEU A 1 91 ? -17.408 6.164 17.863 1.00 83.50 91 LEU A C 1
ATOM 768 O O . LEU A 1 91 ? -16.567 7.062 17.890 1.00 83.50 91 LEU A O 1
ATOM 772 N N . GLY A 1 92 ? -18.490 6.218 17.080 1.00 80.56 92 GLY A N 1
ATOM 773 C CA . GLY A 1 92 ? -18.689 7.194 16.006 1.00 80.56 92 GLY A CA 1
ATOM 774 C C . GLY A 1 92 ? -17.943 6.836 14.715 1.00 80.56 92 GLY A C 1
ATOM 775 O O . GLY A 1 92 ? -17.643 7.721 13.913 1.00 80.56 92 GLY A O 1
ATOM 776 N N . ILE A 1 93 ? -17.606 5.555 14.531 1.00 80.44 93 ILE A N 1
ATOM 777 C CA . ILE A 1 93 ? -17.041 5.010 13.292 1.00 80.44 93 ILE A CA 1
ATOM 778 C C . ILE A 1 93 ? -18.206 4.754 12.322 1.00 80.44 93 ILE A C 1
ATOM 780 O O . ILE A 1 93 ? -19.207 4.152 12.713 1.00 80.44 93 ILE A O 1
ATOM 784 N N . PRO A 1 94 ? -18.110 5.191 11.060 1.00 72.81 94 PRO A N 1
ATOM 785 C CA . PRO A 1 94 ? -19.162 4.972 10.073 1.00 72.81 94 PRO A CA 1
ATOM 786 C C . PRO A 1 94 ? -19.321 3.478 9.729 1.00 72.81 94 PRO A C 1
ATOM 788 O O . PRO A 1 94 ? -18.366 2.701 9.769 1.00 72.81 94 PRO A O 1
ATOM 791 N N . HIS A 1 95 ? -20.538 3.073 9.354 1.00 66.56 95 HIS A N 1
ATOM 792 C CA . HIS A 1 95 ? -20.827 1.683 8.980 1.00 66.56 95 HIS A CA 1
ATOM 793 C C . HIS A 1 95 ? -20.182 1.289 7.639 1.00 66.56 95 HIS A C 1
ATOM 795 O O . HIS A 1 95 ? -19.692 0.171 7.483 1.00 66.56 95 HIS A O 1
ATOM 801 N N . LYS A 1 96 ? -20.183 2.211 6.672 1.00 65.69 96 LYS A N 1
ATOM 802 C CA . LYS A 1 96 ? -19.480 2.106 5.386 1.00 65.69 96 LYS A CA 1
ATOM 803 C C . LYS A 1 96 ? -18.385 3.157 5.364 1.00 65.69 96 LYS A C 1
ATOM 805 O O . LYS A 1 96 ? -18.618 4.234 5.900 1.00 65.69 96 LYS A O 1
ATOM 810 N N . ASP A 1 97 ? -17.241 2.859 4.759 1.00 61.09 97 ASP A N 1
ATOM 811 C CA . ASP A 1 97 ? -16.150 3.823 4.615 1.00 61.09 97 ASP A CA 1
ATOM 812 C C . ASP A 1 97 ? -16.582 4.999 3.719 1.00 61.09 97 ASP A C 1
ATOM 814 O O . ASP A 1 97 ? -16.792 4.815 2.518 1.00 61.09 97 ASP A O 1
ATOM 818 N N . PRO A 1 98 ? -16.765 6.213 4.260 1.00 56.78 98 PRO A N 1
ATOM 819 C CA . PRO A 1 98 ? -16.981 7.407 3.478 1.00 56.78 98 PRO A CA 1
ATOM 820 C C . PRO A 1 98 ? -15.586 7.948 3.197 1.00 56.78 98 PRO A C 1
ATOM 822 O O . PRO A 1 98 ? -15.037 8.731 3.986 1.00 56.78 98 PRO A O 1
ATOM 825 N N . MET A 1 99 ? -15.005 7.509 2.080 1.00 53.25 99 MET A N 1
ATOM 826 C CA . MET A 1 99 ? -13.788 8.121 1.567 1.00 53.25 99 MET A CA 1
ATOM 827 C C . MET A 1 99 ? -13.909 9.645 1.659 1.00 53.25 99 MET A C 1
ATOM 829 O O . MET A 1 99 ? -14.918 10.225 1.258 1.00 53.25 99 MET A O 1
ATOM 833 N N . ARG A 1 100 ? -12.850 10.293 2.156 1.00 57.84 100 ARG A N 1
ATOM 834 C CA . ARG A 1 100 ? -12.690 11.759 2.229 1.00 57.84 100 ARG A CA 1
ATOM 835 C C . ARG A 1 100 ? -13.466 12.487 3.335 1.00 57.84 100 ARG A C 1
ATOM 837 O O . ARG A 1 100 ? -13.341 13.709 3.419 1.00 57.84 100 ARG A O 1
ATOM 844 N N . LYS A 1 101 ? -14.183 11.808 4.243 1.00 60.59 101 LYS A N 1
ATOM 845 C CA . LYS A 1 101 ? -14.709 12.484 5.448 1.00 60.59 101 LYS A CA 1
ATOM 846 C C . LYS A 1 101 ? -13.585 12.707 6.464 1.00 60.59 101 LYS A C 1
ATOM 848 O O . LYS A 1 101 ? -12.911 11.774 6.892 1.00 60.59 101 LYS A O 1
ATOM 853 N N . MET A 1 102 ? -13.380 13.958 6.872 1.00 64.94 102 MET A N 1
ATOM 854 C CA . MET A 1 102 ? -12.404 14.283 7.909 1.00 64.94 102 MET A CA 1
ATOM 855 C C . MET A 1 102 ? -13.014 14.022 9.289 1.00 64.94 102 MET A C 1
ATOM 857 O O . MET A 1 102 ? -13.879 14.769 9.744 1.00 64.94 102 MET A O 1
ATOM 861 N N . TYR A 1 103 ? -12.578 12.955 9.960 1.00 68.56 103 TYR A N 1
ATOM 862 C CA . TYR A 1 103 ? -13.082 12.620 11.290 1.00 68.56 103 TYR A CA 1
ATOM 863 C C . TYR A 1 103 ? -12.459 13.471 12.391 1.00 68.56 103 TYR A C 1
ATOM 865 O O . TYR A 1 103 ? -11.334 13.974 12.281 1.00 68.56 103 TYR A O 1
ATOM 873 N N . SER A 1 104 ? -13.221 13.620 13.476 1.00 71.69 104 SER A N 1
ATOM 874 C CA . SER A 1 104 ? -12.821 14.424 14.620 1.00 71.69 104 SER A CA 1
ATOM 875 C C . SER A 1 104 ? -11.598 13.833 15.322 1.00 71.69 104 SER A C 1
ATOM 877 O O . SER A 1 104 ? -11.363 12.624 15.356 1.00 71.69 104 SER A O 1
ATOM 879 N N . ALA A 1 105 ? -10.838 14.718 15.962 1.00 73.44 105 ALA A N 1
ATOM 880 C CA . ALA A 1 105 ? -9.767 14.356 16.883 1.00 73.44 105 ALA A CA 1
ATOM 881 C C . ALA A 1 105 ? -10.206 13.336 17.954 1.00 73.44 105 ALA A C 1
ATOM 883 O O . ALA A 1 105 ? -9.422 12.489 18.382 1.00 73.44 105 ALA A O 1
ATOM 884 N N . THR A 1 106 ? -11.463 13.425 18.384 1.00 81.00 106 THR A N 1
ATOM 885 C CA . THR A 1 106 ? -12.051 12.572 19.415 1.00 81.00 106 THR A CA 1
ATOM 886 C C . THR A 1 106 ? -12.218 11.132 18.937 1.00 81.00 106 THR A C 1
ATOM 888 O O . THR A 1 106 ? -11.914 10.217 19.699 1.00 81.00 106 THR A O 1
ATOM 891 N N . LEU A 1 107 ? -12.628 10.915 17.679 1.00 81.56 107 LEU A N 1
ATOM 892 C CA . LEU A 1 107 ? -12.762 9.568 17.113 1.00 81.56 107 LEU A CA 1
ATOM 893 C C . LEU A 1 107 ? -11.428 8.821 17.150 1.00 81.56 107 LEU A C 1
ATOM 895 O O . LEU A 1 107 ? -11.354 7.692 17.627 1.00 81.56 107 LEU A O 1
ATOM 899 N N . LEU A 1 108 ? -10.360 9.483 16.707 1.00 78.19 108 LEU A N 1
ATOM 900 C CA . LEU A 1 108 ? -9.018 8.912 16.703 1.00 78.19 108 LEU A CA 1
ATOM 901 C C . LEU A 1 108 ? -8.583 8.454 18.103 1.00 78.19 108 LEU A C 1
ATOM 903 O O . LEU A 1 108 ? -8.070 7.349 18.255 1.00 78.19 108 LEU A O 1
ATOM 907 N N . LYS A 1 109 ? -8.805 9.282 19.134 1.00 82.75 109 LYS A N 1
ATOM 908 C CA . LYS A 1 109 ? -8.468 8.928 20.524 1.00 82.75 109 LYS A CA 1
ATOM 909 C C . LYS A 1 109 ? -9.241 7.696 21.000 1.00 82.75 109 LYS A C 1
ATOM 911 O O . LYS A 1 109 ? -8.642 6.813 21.607 1.00 82.75 109 LYS A O 1
ATOM 916 N N . LYS A 1 110 ? -10.540 7.619 20.688 1.00 87.62 110 LYS A N 1
ATOM 917 C CA . LYS A 1 110 ? -11.390 6.463 21.011 1.00 87.62 110 LYS A CA 1
ATOM 918 C C . LYS A 1 110 ? -10.887 5.185 20.331 1.00 87.62 110 LYS A C 1
ATOM 920 O O . LYS A 1 110 ? -10.742 4.162 20.992 1.00 87.62 110 LYS A O 1
ATOM 925 N N . VAL A 1 111 ? -10.547 5.260 19.042 1.00 86.56 111 VAL A N 1
ATOM 926 C CA . VAL A 1 111 ? -9.978 4.127 18.291 1.00 86.56 111 VAL A CA 1
ATOM 927 C C . VAL A 1 111 ? -8.632 3.695 18.878 1.00 86.56 111 VAL A C 1
ATOM 929 O O . VAL A 1 111 ? -8.421 2.509 19.107 1.00 86.56 111 VAL A O 1
ATOM 932 N N . HIS A 1 112 ? -7.744 4.641 19.194 1.00 85.50 112 HIS A N 1
ATOM 933 C CA . HIS A 1 112 ? -6.466 4.336 19.845 1.00 85.50 112 HIS A CA 1
ATOM 934 C C . HIS A 1 112 ? -6.638 3.623 21.186 1.00 85.50 112 HIS A C 1
ATOM 936 O O . HIS A 1 112 ? -5.905 2.676 21.468 1.00 85.50 112 HIS A O 1
ATOM 942 N N . ALA A 1 113 ? -7.587 4.075 22.008 1.00 88.12 113 ALA A N 1
ATOM 943 C CA . ALA A 1 113 ? -7.885 3.443 23.287 1.00 88.12 113 ALA A CA 1
ATOM 944 C C . ALA A 1 113 ? -8.412 2.012 23.097 1.00 88.12 113 ALA A C 1
ATOM 946 O O . ALA A 1 113 ? -7.982 1.109 23.808 1.00 88.12 113 ALA A O 1
ATOM 947 N N . ARG A 1 114 ? -9.280 1.795 22.099 1.00 90.81 114 ARG A N 1
ATOM 948 C CA . ARG A 1 114 ? -9.891 0.490 21.808 1.00 90.81 114 ARG A CA 1
ATOM 949 C C . ARG A 1 114 ? -8.918 -0.546 21.242 1.00 90.81 114 ARG A C 1
ATOM 951 O O . ARG A 1 114 ? -9.046 -1.726 21.560 1.00 90.81 114 ARG A O 1
ATOM 958 N N . LEU A 1 115 ? -7.995 -0.131 20.375 1.00 89.25 115 LEU A N 1
ATOM 959 C CA . LEU A 1 115 ? -7.010 -1.032 19.764 1.00 89.25 115 LEU A CA 1
ATOM 960 C C . LEU A 1 115 ? -5.865 -1.371 20.728 1.00 89.25 115 LEU A C 1
ATOM 962 O O . LEU A 1 115 ? -5.279 -2.445 20.641 1.00 89.25 115 LEU A O 1
ATOM 966 N N . GLY A 1 116 ? -5.551 -0.471 21.662 1.00 85.69 116 GLY A N 1
ATOM 967 C CA . GLY A 1 116 ? -4.427 -0.640 22.576 1.00 85.69 116 GLY A CA 1
ATOM 968 C C . GLY A 1 116 ? -3.070 -0.386 21.908 1.00 85.69 116 GLY A C 1
ATOM 969 O O . GLY A 1 116 ? -2.941 -0.261 20.693 1.00 85.69 116 GLY A O 1
ATOM 970 N N . LYS A 1 117 ? -2.018 -0.267 22.725 1.00 81.38 117 LYS A N 1
ATOM 971 C CA . LYS A 1 117 ? -0.667 0.113 22.257 1.00 81.38 117 LYS A CA 1
ATOM 972 C C . LYS A 1 117 ? 0.071 -1.004 21.510 1.00 81.38 117 LYS A C 1
ATOM 974 O O . LYS A 1 117 ? 1.026 -0.712 20.798 1.00 81.38 117 LYS A O 1
ATOM 979 N N . THR A 1 118 ? -0.334 -2.255 21.710 1.00 84.75 118 THR A N 1
ATOM 980 C CA . THR A 1 118 ? 0.293 -3.454 21.129 1.00 84.75 118 THR A CA 1
ATOM 981 C C . THR A 1 118 ? -0.284 -3.823 19.766 1.00 84.75 118 THR A C 1
ATOM 983 O O . THR A 1 118 ? 0.315 -4.619 19.040 1.00 84.75 118 THR A O 1
ATOM 986 N N . PHE A 1 119 ? -1.428 -3.240 19.398 1.00 89.81 119 PHE A N 1
ATOM 987 C CA . PHE A 1 119 ? -2.029 -3.476 18.099 1.00 89.81 119 PHE A CA 1
ATOM 988 C C . PHE A 1 119 ? -1.122 -2.956 16.984 1.00 89.81 119 PHE A C 1
ATOM 990 O O . PHE A 1 119 ? -0.644 -1.817 17.005 1.00 89.81 119 PHE A O 1
ATOM 997 N N . HIS A 1 120 ? -0.919 -3.810 15.990 1.00 91.50 120 HIS A N 1
ATOM 998 C CA . HIS A 1 120 ? -0.161 -3.498 14.799 1.00 91.50 120 HIS A CA 1
ATOM 999 C C . HIS A 1 120 ? -0.890 -4.057 13.581 1.00 91.50 120 HIS A C 1
ATOM 1001 O O . HIS A 1 120 ? -1.437 -5.157 13.610 1.00 91.50 120 HIS A O 1
ATOM 1007 N N . ILE A 1 121 ? -0.889 -3.290 12.498 1.00 93.00 121 ILE A N 1
ATOM 1008 C CA . ILE A 1 121 ? -1.347 -3.785 11.200 1.00 93.00 121 ILE A CA 1
ATOM 1009 C C . ILE A 1 121 ? -0.219 -4.636 10.635 1.00 93.00 121 ILE A C 1
ATOM 1011 O O . ILE A 1 121 ? 0.918 -4.184 10.612 1.00 93.00 121 ILE A O 1
ATOM 1015 N N . THR A 1 122 ? -0.501 -5.856 10.189 1.00 94.81 122 THR A N 1
ATOM 1016 C CA . THR A 1 122 ? 0.512 -6.687 9.528 1.00 94.81 122 THR A CA 1
ATOM 1017 C C . THR A 1 122 ? 0.590 -6.365 8.036 1.00 94.81 122 THR A C 1
ATOM 1019 O O . THR A 1 122 ? -0.341 -5.812 7.445 1.00 94.81 122 THR A O 1
ATOM 1022 N N . PHE A 1 123 ? 1.694 -6.740 7.386 1.00 95.69 123 PHE A N 1
ATOM 1023 C CA . PHE A 1 123 ? 1.811 -6.569 5.938 1.00 95.69 123 PHE A CA 1
ATOM 1024 C C . PHE A 1 123 ? 0.753 -7.376 5.151 1.00 95.69 123 PHE A C 1
ATOM 1026 O O . PHE A 1 123 ? 0.125 -6.789 4.273 1.00 95.69 123 PHE A O 1
ATOM 1033 N N . PRO A 1 124 ? 0.436 -8.645 5.493 1.00 96.75 124 PRO A N 1
ATOM 1034 C CA . PRO A 1 124 ? -0.691 -9.358 4.885 1.00 96.75 124 PRO A CA 1
ATOM 1035 C C . PRO A 1 124 ? -2.047 -8.659 5.058 1.00 96.75 124 PRO A C 1
ATOM 1037 O O . PRO A 1 124 ? -2.848 -8.663 4.127 1.00 96.75 124 PRO A O 1
ATOM 1040 N N . MET A 1 125 ? -2.313 -8.027 6.211 1.00 96.25 125 MET A N 1
ATOM 1041 C CA . MET A 1 125 ? -3.532 -7.221 6.379 1.00 96.25 125 MET A CA 1
ATOM 1042 C C . MET A 1 125 ? -3.545 -6.054 5.395 1.00 96.25 125 MET A C 1
ATOM 1044 O O . MET A 1 125 ? -4.523 -5.854 4.690 1.00 96.25 125 MET A O 1
ATOM 1048 N N . PHE A 1 126 ? -2.436 -5.327 5.271 1.00 96.62 126 PHE A N 1
ATOM 1049 C CA . PHE A 1 126 ? -2.332 -4.268 4.272 1.00 96.62 126 PHE A CA 1
ATOM 1050 C C . PHE A 1 126 ? -2.571 -4.776 2.837 1.00 96.62 126 PHE A C 1
ATOM 1052 O O . PHE A 1 126 ? -3.328 -4.151 2.104 1.00 96.62 126 PHE A O 1
ATOM 1059 N N . LEU A 1 127 ? -2.004 -5.917 2.436 1.00 97.50 127 LEU A N 1
ATOM 1060 C CA . LEU A 1 127 ? -2.226 -6.474 1.093 1.00 97.50 127 LEU A CA 1
ATOM 1061 C C . LEU A 1 127 ? -3.695 -6.851 0.844 1.00 97.50 127 LEU A C 1
ATOM 1063 O O . LEU A 1 127 ? -4.242 -6.539 -0.211 1.00 97.50 127 LEU A O 1
ATOM 1067 N N . ARG A 1 128 ? -4.366 -7.459 1.828 1.00 97.50 128 ARG A N 1
ATOM 1068 C CA . ARG A 1 128 ? -5.811 -7.736 1.746 1.00 97.50 128 ARG A CA 1
ATOM 1069 C C . ARG A 1 128 ? -6.628 -6.446 1.654 1.00 97.50 128 ARG A C 1
ATOM 1071 O O . ARG A 1 128 ? -7.590 -6.392 0.895 1.00 97.50 128 ARG A O 1
ATOM 1078 N N . HIS A 1 129 ? -6.220 -5.394 2.363 1.00 95.50 129 HIS A N 1
ATOM 1079 C CA . HIS A 1 129 ? -6.832 -4.075 2.236 1.00 95.50 129 HIS A CA 1
ATOM 1080 C C . HIS A 1 129 ? -6.655 -3.488 0.826 1.00 95.50 129 HIS A C 1
ATOM 1082 O O . HIS A 1 129 ? -7.615 -2.969 0.265 1.00 95.50 129 HIS A O 1
ATOM 1088 N N . VAL A 1 130 ? -5.471 -3.620 0.218 1.00 96.12 130 VAL A N 1
ATOM 1089 C CA . VAL A 1 130 ? -5.223 -3.202 -1.175 1.00 96.12 130 VAL A CA 1
ATOM 1090 C C . VAL A 1 130 ? -6.197 -3.897 -2.130 1.00 96.12 130 VAL A C 1
ATOM 1092 O O . VAL A 1 130 ? -6.904 -3.219 -2.878 1.00 96.12 130 VAL A O 1
ATOM 1095 N N . ILE A 1 131 ? -6.315 -5.223 -2.038 1.00 96.50 131 ILE A N 1
ATOM 1096 C CA . ILE A 1 131 ? -7.264 -6.017 -2.835 1.00 96.50 131 ILE A CA 1
ATOM 1097 C C . ILE A 1 131 ? -8.705 -5.547 -2.612 1.00 96.50 131 ILE A C 1
ATOM 1099 O O . ILE A 1 131 ? -9.422 -5.277 -3.575 1.00 96.50 131 ILE A O 1
ATOM 1103 N N . TYR A 1 132 ? -9.116 -5.374 -1.354 1.00 94.00 132 TYR A N 1
ATOM 1104 C CA . TYR A 1 132 ? -10.447 -4.878 -1.013 1.00 94.00 132 TYR A CA 1
ATOM 1105 C C . TYR A 1 132 ? -10.729 -3.515 -1.662 1.00 94.00 132 TYR A C 1
ATOM 1107 O O . TYR A 1 132 ? -11.761 -3.343 -2.309 1.00 94.00 132 TYR A O 1
ATOM 1115 N N . THR A 1 133 ? -9.797 -2.557 -1.559 1.00 92.06 133 THR A N 1
ATOM 1116 C CA . THR A 1 133 ? -9.963 -1.222 -2.163 1.00 92.06 133 THR A CA 1
ATOM 1117 C C . THR A 1 133 ? -10.098 -1.277 -3.682 1.00 92.06 133 THR A C 1
ATOM 1119 O O . THR A 1 133 ? -10.843 -0.483 -4.258 1.00 92.06 133 THR A O 1
ATOM 1122 N N . HIS A 1 134 ? -9.439 -2.239 -4.331 1.00 92.44 134 HIS A N 1
ATOM 1123 C CA . HIS A 1 134 ? -9.572 -2.488 -5.763 1.00 92.44 134 HIS A CA 1
ATOM 1124 C C . HIS A 1 134 ? -10.956 -3.036 -6.126 1.00 92.44 134 HIS A C 1
ATOM 1126 O O . HIS A 1 134 ? -11.608 -2.510 -7.028 1.00 92.44 134 HIS A O 1
ATOM 1132 N N . GLN A 1 135 ? -11.452 -4.026 -5.378 1.00 91.38 135 GLN A N 1
ATOM 1133 C CA . GLN A 1 135 ? -12.781 -4.619 -5.582 1.00 91.38 135 GLN A CA 1
ATOM 1134 C C . GLN A 1 135 ? -13.905 -3.578 -5.484 1.00 91.38 135 GLN A C 1
ATOM 1136 O O . GLN A 1 135 ? -14.827 -3.582 -6.297 1.00 91.38 135 GLN A O 1
ATOM 1141 N N . ILE A 1 136 ? -13.805 -2.640 -4.536 1.00 88.50 136 ILE A N 1
ATOM 1142 C CA . ILE A 1 136 ? -14.802 -1.572 -4.362 1.00 88.50 136 ILE A CA 1
ATOM 1143 C C . ILE A 1 136 ? -14.513 -0.310 -5.196 1.00 88.50 136 ILE A C 1
ATOM 1145 O O . ILE A 1 136 ? -15.208 0.692 -5.035 1.00 88.50 136 ILE A O 1
ATOM 1149 N N . LYS A 1 137 ? -13.493 -0.334 -6.070 1.00 87.94 137 LYS A N 1
ATOM 1150 C CA . LYS A 1 137 ? -13.053 0.794 -6.917 1.00 87.94 137 LYS A CA 1
ATOM 1151 C C . LYS A 1 137 ? -12.688 2.070 -6.140 1.00 87.94 137 LYS A C 1
ATOM 1153 O O . LYS A 1 137 ? -12.834 3.183 -6.640 1.00 87.94 137 LYS A O 1
ATOM 1158 N N . GLN A 1 138 ? -12.179 1.922 -4.920 1.00 86.50 138 GLN A N 1
ATOM 1159 C CA . GLN A 1 138 ? -11.758 3.014 -4.034 1.00 86.50 138 GLN A CA 1
ATOM 1160 C C . GLN A 1 138 ? -10.250 2.954 -3.778 1.00 86.50 138 GLN A C 1
ATOM 1162 O O . GLN A 1 138 ? -9.790 2.865 -2.644 1.00 86.50 138 GLN A O 1
ATOM 1167 N N . VAL A 1 139 ? -9.468 2.963 -4.860 1.00 87.31 139 VAL A N 1
ATOM 1168 C CA . VAL A 1 139 ? -8.021 2.720 -4.811 1.00 87.31 139 VAL A CA 1
ATOM 1169 C C . VAL A 1 139 ? -7.246 4.016 -4.595 1.00 87.31 139 VAL A C 1
ATOM 1171 O O . VAL A 1 139 ? -7.356 4.958 -5.390 1.00 87.31 139 VAL A O 1
ATOM 1174 N N . ASP A 1 140 ? -6.432 4.047 -3.542 1.00 89.00 140 ASP A N 1
ATOM 1175 C CA . ASP A 1 140 ? -5.507 5.142 -3.256 1.00 89.00 140 ASP A CA 1
ATOM 1176 C C . ASP A 1 140 ? -4.346 5.162 -4.261 1.00 89.00 140 ASP A C 1
ATOM 1178 O O . ASP A 1 140 ? -3.869 4.114 -4.699 1.00 89.00 140 ASP A O 1
ATOM 1182 N N . SER A 1 141 ? -3.861 6.352 -4.621 1.00 84.81 141 SER A N 1
ATOM 1183 C CA . SER A 1 141 ? -2.796 6.495 -5.618 1.00 84.81 141 SER A CA 1
ATOM 1184 C C . SER A 1 141 ? -1.492 5.803 -5.218 1.00 84.81 141 SER A C 1
ATOM 1186 O O . SER A 1 141 ? -0.727 5.430 -6.094 1.00 84.81 141 SER A O 1
ATOM 1188 N N . HIS A 1 142 ? -1.218 5.557 -3.934 1.00 87.19 142 HIS A N 1
ATOM 1189 C CA . HIS A 1 142 ? 0.032 4.914 -3.512 1.00 87.19 142 HIS A CA 1
ATOM 1190 C C . HIS A 1 142 ? 0.120 3.433 -3.889 1.00 87.19 142 HIS A C 1
ATOM 1192 O O . HIS A 1 142 ? 1.231 2.926 -4.047 1.00 87.19 142 HIS A O 1
ATOM 1198 N N . TRP A 1 143 ? -1.013 2.748 -4.041 1.00 91.81 143 TRP A N 1
ATOM 1199 C CA . TRP A 1 143 ? -1.087 1.335 -4.435 1.00 91.81 143 TRP A CA 1
ATOM 1200 C C . TRP A 1 143 ? -2.047 1.106 -5.602 1.00 91.81 143 TRP A C 1
ATOM 1202 O O . TRP A 1 143 ? -2.436 -0.025 -5.879 1.00 91.81 143 TRP A O 1
ATOM 1212 N N . ARG A 1 144 ? -2.429 2.165 -6.312 1.00 90.81 144 ARG A N 1
ATOM 1213 C CA . ARG A 1 144 ? -3.120 2.023 -7.585 1.00 90.81 144 ARG A CA 1
ATOM 1214 C C . ARG A 1 144 ? -2.167 1.407 -8.612 1.00 90.81 144 ARG A C 1
ATOM 1216 O O . ARG A 1 144 ? -1.012 1.844 -8.645 1.00 90.81 144 ARG A O 1
ATOM 1223 N N . PRO A 1 145 ? -2.625 0.434 -9.416 1.00 90.50 145 PRO A N 1
ATOM 1224 C CA . PRO A 1 145 ? -1.836 -0.044 -10.540 1.00 90.50 145 PRO A CA 1
ATOM 1225 C C . PRO A 1 145 ? -1.390 1.117 -11.434 1.00 90.50 145 PRO A C 1
ATOM 1227 O O . PRO A 1 145 ? -2.132 2.091 -11.607 1.00 90.50 145 PRO A O 1
ATOM 1230 N N . ILE A 1 146 ? -0.160 1.057 -11.936 1.00 83.69 146 ILE A N 1
ATOM 1231 C CA . ILE A 1 146 ? 0.401 2.078 -12.828 1.00 83.69 146 ILE A CA 1
ATOM 1232 C C . ILE A 1 146 ? -0.410 2.122 -14.119 1.00 83.69 146 ILE A C 1
ATOM 1234 O O . ILE A 1 146 ? -0.639 3.209 -14.628 1.00 83.69 146 ILE A O 1
ATOM 1238 N N . GLU A 1 147 ? -0.963 1.003 -14.589 1.00 83.75 147 GLU A N 1
ATOM 1239 C CA . GLU A 1 147 ? -1.792 1.011 -15.792 1.00 83.75 147 GLU A CA 1
ATOM 1240 C C . GLU A 1 147 ? -3.075 1.859 -15.657 1.00 83.75 147 GLU A C 1
ATOM 1242 O O . GLU A 1 147 ? -3.662 2.265 -16.658 1.00 83.75 147 GLU A O 1
ATOM 1247 N N . TRP A 1 148 ? -3.495 2.188 -14.427 1.00 80.62 148 TRP A N 1
ATOM 1248 C CA . TRP A 1 148 ? -4.603 3.121 -14.152 1.00 80.62 148 TRP A CA 1
ATOM 1249 C C . TRP A 1 148 ? -4.135 4.552 -13.875 1.00 80.62 148 TRP A C 1
ATOM 1251 O O . TRP A 1 148 ? -4.957 5.445 -13.641 1.00 80.62 148 TRP A O 1
ATOM 1261 N N . LEU A 1 149 ? -2.827 4.769 -13.804 1.00 71.88 149 LEU A N 1
ATOM 1262 C CA . LEU A 1 149 ? -2.212 6.070 -13.615 1.00 71.88 149 LEU A CA 1
ATOM 1263 C C . LEU A 1 149 ? -1.764 6.572 -14.985 1.00 71.88 149 LEU A C 1
ATOM 1265 O O . LEU A 1 149 ? -0.966 5.936 -15.657 1.00 71.88 149 LEU A O 1
ATOM 1269 N N . CYS A 1 150 ? -2.298 7.722 -15.387 1.00 62.97 150 CYS A N 1
ATOM 1270 C CA . CYS A 1 150 ? -1.844 8.460 -16.567 1.00 62.97 150 CYS A CA 1
ATOM 1271 C C . CYS A 1 150 ? -2.002 7.733 -17.912 1.00 62.97 150 CYS A C 1
ATOM 1273 O O . CYS A 1 150 ? -1.199 7.936 -18.807 1.00 62.97 150 CYS A O 1
ATOM 1275 N N . SER A 1 151 ? -3.059 6.930 -18.087 1.00 62.28 151 SER A N 1
ATOM 1276 C CA . SER A 1 151 ? -3.476 6.373 -19.388 1.00 62.28 151 SER A CA 1
ATOM 1277 C C . SER A 1 151 ? -2.313 5.966 -20.321 1.00 62.28 151 SER A C 1
ATOM 1279 O O . SER A 1 151 ? -2.268 6.437 -21.461 1.00 62.28 151 SER A O 1
ATOM 1281 N N . PRO A 1 152 ? -1.380 5.095 -19.882 1.00 62.75 152 PRO A N 1
ATOM 1282 C CA . PRO A 1 152 ? -0.179 4.739 -20.647 1.00 62.75 152 PRO A CA 1
ATOM 1283 C C . PRO A 1 152 ? -0.493 4.132 -22.014 1.00 62.75 152 PRO A C 1
ATOM 1285 O O . PRO A 1 152 ? 0.314 4.202 -22.930 1.00 62.75 152 PRO A O 1
ATOM 1288 N N . CYS A 1 153 ? -1.697 3.581 -22.170 1.00 59.16 153 CYS A N 1
ATOM 1289 C CA . CYS A 1 153 ? -2.189 3.030 -23.426 1.00 59.16 153 CYS A CA 1
ATOM 1290 C C . CYS A 1 153 ? -2.784 4.080 -24.385 1.00 59.16 153 CYS A C 1
ATOM 1292 O O . CYS A 1 153 ? -3.048 3.752 -25.536 1.00 59.16 153 CYS A O 1
ATOM 1294 N N . LEU A 1 154 ? -3.074 5.301 -23.919 1.00 58.62 154 LEU A N 1
ATOM 1295 C CA . LEU A 1 154 ? -3.723 6.362 -24.708 1.00 58.62 154 LEU A CA 1
ATOM 1296 C C . LEU A 1 154 ? -2.781 7.524 -25.037 1.00 58.62 154 LEU A C 1
ATOM 1298 O O . LEU A 1 154 ? -3.085 8.321 -25.923 1.00 58.62 154 LEU A O 1
ATOM 1302 N N . LEU A 1 155 ? -1.667 7.642 -24.316 1.00 63.03 155 LEU A N 1
ATOM 1303 C CA . LEU A 1 155 ? -0.690 8.710 -24.479 1.00 63.03 155 LEU A CA 1
ATOM 1304 C C . LEU A 1 155 ? 0.615 8.136 -25.033 1.00 63.03 155 LEU A C 1
ATOM 1306 O O . LEU A 1 155 ? 1.098 7.105 -24.573 1.00 63.03 155 LEU A O 1
ATOM 1310 N N . HIS A 1 156 ? 1.180 8.815 -26.031 1.00 66.00 156 HIS A N 1
ATOM 1311 C CA . HIS A 1 156 ? 2.494 8.478 -26.569 1.00 66.00 156 HIS A CA 1
ATOM 1312 C C . HIS A 1 156 ? 3.552 9.131 -25.683 1.00 66.00 156 HIS A C 1
ATOM 1314 O O . HIS A 1 156 ? 3.695 10.351 -25.688 1.00 66.00 156 HIS A O 1
ATOM 1320 N N . TYR A 1 157 ? 4.253 8.317 -24.898 1.00 67.94 157 TYR A N 1
ATOM 1321 C CA . TYR A 1 157 ? 5.358 8.770 -24.063 1.00 67.94 157 TYR A CA 1
ATOM 1322 C C . TYR A 1 157 ? 6.678 8.598 -24.805 1.00 67.94 157 TYR A C 1
ATOM 1324 O O . TYR A 1 157 ? 7.010 7.488 -25.216 1.00 67.94 157 TYR A O 1
ATOM 1332 N N . ASP A 1 158 ? 7.456 9.674 -24.908 1.00 69.69 158 ASP A N 1
ATOM 1333 C CA . ASP A 1 158 ? 8.824 9.602 -25.432 1.00 69.69 158 ASP A CA 1
ATOM 1334 C C . ASP A 1 158 ? 9.766 8.882 -24.450 1.00 69.69 158 ASP A C 1
ATOM 1336 O O . ASP A 1 158 ? 10.716 8.219 -24.860 1.00 69.69 158 ASP A O 1
ATOM 1340 N N . TYR A 1 159 ? 9.486 8.980 -23.141 1.00 72.06 159 TYR A N 1
ATOM 1341 C CA . TYR A 1 159 ? 10.301 8.391 -22.077 1.00 72.06 159 TYR A CA 1
ATOM 1342 C C . TYR A 1 159 ? 9.446 7.845 -20.924 1.00 72.06 159 TYR A C 1
ATOM 1344 O O . TYR A 1 159 ? 8.503 8.492 -20.465 1.00 72.06 159 TYR A O 1
ATOM 1352 N N . ILE A 1 160 ? 9.838 6.684 -20.394 1.00 73.25 160 ILE A N 1
ATOM 1353 C CA . ILE A 1 160 ? 9.326 6.106 -19.143 1.00 73.25 160 ILE A CA 1
ATOM 1354 C C . ILE A 1 160 ? 10.510 5.973 -18.187 1.00 73.25 160 ILE A C 1
ATOM 1356 O O . ILE A 1 160 ? 11.511 5.353 -18.538 1.00 73.25 160 ILE A O 1
ATOM 1360 N N . VAL A 1 161 ? 10.398 6.534 -16.981 1.00 71.81 161 VAL A N 1
ATOM 1361 C CA . VAL A 1 161 ? 11.490 6.529 -15.995 1.00 71.81 161 VAL A CA 1
ATOM 1362 C C . VAL A 1 161 ? 11.212 5.495 -14.915 1.00 71.81 161 VAL A C 1
ATOM 1364 O O . VAL A 1 161 ? 10.173 5.545 -14.252 1.00 71.81 161 VAL A O 1
ATOM 1367 N N . LYS A 1 162 ? 12.152 4.574 -14.688 1.00 74.69 162 LYS A N 1
ATOM 1368 C CA . LYS A 1 162 ? 12.050 3.588 -13.606 1.00 74.69 162 LYS A CA 1
ATOM 1369 C C . LYS A 1 162 ? 12.704 4.153 -12.349 1.00 74.69 162 LYS A C 1
ATOM 1371 O O . LYS A 1 162 ? 13.827 4.642 -12.372 1.00 74.69 162 LYS A O 1
ATOM 1376 N N . LEU A 1 163 ? 12.023 4.079 -11.205 1.00 68.69 163 LEU A N 1
ATOM 1377 C CA . LEU A 1 163 ? 12.559 4.569 -9.931 1.00 68.69 163 LEU A CA 1
ATOM 1378 C C . LEU A 1 163 ? 13.823 3.812 -9.507 1.00 68.69 163 LEU A C 1
ATOM 1380 O O . LEU A 1 163 ? 14.614 4.339 -8.727 1.00 68.69 163 LEU A O 1
ATOM 1384 N N . GLU A 1 164 ? 14.008 2.597 -10.017 1.00 69.69 164 GLU A N 1
ATOM 1385 C CA . GLU A 1 164 ? 15.205 1.783 -9.833 1.00 69.69 164 GLU A CA 1
ATOM 1386 C C . GLU A 1 164 ? 16.444 2.362 -10.544 1.00 69.69 164 GLU A C 1
ATOM 1388 O O . GLU A 1 164 ? 17.546 2.236 -10.018 1.00 69.69 164 GLU A O 1
ATOM 1393 N N . THR A 1 165 ? 16.259 3.026 -11.689 1.00 66.50 165 THR A N 1
ATOM 1394 C CA . THR A 1 165 ? 17.310 3.627 -12.539 1.00 66.50 165 THR A CA 1
ATOM 1395 C C . THR A 1 165 ? 17.156 5.143 -12.657 1.00 66.50 165 THR A C 1
ATOM 1397 O O . THR A 1 165 ? 17.721 5.775 -13.541 1.00 66.50 165 THR A O 1
ATOM 1400 N N . MET A 1 166 ? 16.395 5.764 -11.748 1.00 67.06 166 MET A N 1
ATOM 1401 C CA . MET A 1 166 ? 15.959 7.159 -11.859 1.00 67.06 166 MET A CA 1
ATOM 1402 C C . MET A 1 166 ? 17.115 8.139 -12.054 1.00 67.06 166 MET A C 1
ATOM 1404 O O . MET A 1 166 ? 16.960 9.139 -12.741 1.00 67.06 166 MET A O 1
ATOM 1408 N N . THR A 1 167 ? 18.266 7.897 -11.424 1.00 64.50 167 THR A N 1
ATOM 1409 C CA . THR A 1 167 ? 19.398 8.831 -11.510 1.00 64.50 167 THR A CA 1
ATOM 1410 C C . THR A 1 167 ? 19.994 8.833 -12.913 1.00 64.50 167 THR A C 1
ATOM 1412 O O . THR A 1 167 ? 20.323 9.894 -13.445 1.00 64.50 167 THR A O 1
ATOM 1415 N N . GLU A 1 168 ? 20.127 7.648 -13.494 1.00 67.44 168 GLU A N 1
ATOM 1416 C CA . GLU A 1 168 ? 20.629 7.398 -14.835 1.00 67.44 168 GLU A CA 1
ATOM 1417 C C . GLU A 1 168 ? 19.604 7.845 -15.885 1.00 67.44 168 GLU A C 1
ATOM 1419 O O . GLU A 1 168 ? 19.954 8.615 -16.777 1.00 67.44 168 GLU A O 1
ATOM 1424 N N . ASP A 1 169 ? 18.336 7.464 -15.719 1.00 67.31 169 ASP A N 1
ATOM 1425 C CA . ASP A 1 169 ? 17.233 7.802 -16.625 1.00 67.31 169 ASP A CA 1
ATOM 1426 C C . ASP A 1 169 ? 17.011 9.317 -16.692 1.00 67.31 169 ASP A C 1
ATOM 1428 O O . ASP A 1 169 ? 16.937 9.895 -17.773 1.00 67.31 169 ASP A O 1
ATOM 1432 N N . VAL A 1 170 ? 16.962 9.997 -15.541 1.00 69.44 170 VAL A N 1
ATOM 1433 C CA . VAL A 1 170 ? 16.794 11.458 -15.498 1.00 69.44 170 VAL A CA 1
ATOM 1434 C C . VAL A 1 170 ? 17.996 12.163 -16.118 1.00 69.44 170 VAL A C 1
ATOM 1436 O O . VAL A 1 170 ? 17.820 13.158 -16.818 1.00 69.44 170 VAL A O 1
ATOM 1439 N N . LYS A 1 171 ? 19.216 11.655 -15.896 1.00 71.25 171 LYS A N 1
ATOM 1440 C CA . LYS A 1 171 ? 20.416 12.199 -16.542 1.00 71.25 171 LYS A CA 1
ATOM 1441 C C . LYS A 1 171 ? 20.323 12.057 -18.064 1.00 71.25 171 LYS A C 1
ATOM 1443 O O . LYS A 1 171 ? 20.545 13.042 -18.760 1.00 71.25 171 LYS A O 1
ATOM 1448 N N . TYR A 1 172 ? 19.954 10.878 -18.558 1.00 74.38 172 TYR A N 1
ATOM 1449 C CA . TYR A 1 172 ? 19.790 10.621 -19.986 1.00 74.38 172 TYR A CA 1
ATOM 1450 C C . TYR A 1 172 ? 18.724 11.530 -20.608 1.00 74.38 172 TYR A C 1
ATOM 1452 O O . TYR A 1 172 ? 18.992 12.186 -21.609 1.00 74.38 172 TYR A O 1
ATOM 1460 N N . VAL A 1 173 ? 17.547 11.651 -19.985 1.00 73.62 173 VAL A N 1
ATOM 1461 C CA . VAL A 1 173 ? 16.481 12.537 -20.481 1.00 73.62 173 VAL A CA 1
ATOM 1462 C C . VAL A 1 173 ? 16.942 13.995 -20.512 1.00 73.62 173 VAL A C 1
ATOM 1464 O O . VAL A 1 173 ? 16.648 14.717 -21.461 1.00 73.62 173 VAL A O 1
ATOM 1467 N N . PHE A 1 174 ? 17.697 14.444 -19.508 1.00 73.88 174 PHE A N 1
ATOM 1468 C CA . PHE A 1 174 ? 18.219 15.811 -19.479 1.00 73.88 174 PHE A CA 1
ATOM 1469 C C . PHE A 1 174 ? 19.217 16.062 -20.612 1.00 73.88 174 PHE A C 1
ATOM 1471 O O . PHE A 1 174 ? 19.147 17.104 -21.261 1.00 73.88 174 PHE A O 1
ATOM 1478 N N . GLU A 1 175 ? 20.096 15.097 -20.887 1.00 77.56 175 GLU A N 1
ATOM 1479 C CA . GLU A 1 175 ? 21.010 15.143 -22.031 1.00 77.56 175 GLU A CA 1
ATOM 1480 C C . GLU A 1 175 ? 20.241 15.181 -23.361 1.00 77.56 175 GLU A C 1
ATOM 1482 O O . GLU A 1 175 ? 20.529 16.035 -24.195 1.00 77.56 175 GLU A O 1
ATOM 1487 N N . GLN A 1 176 ? 19.212 14.341 -23.539 1.00 77.44 176 GLN A N 1
ATOM 1488 C CA . GLN A 1 176 ? 18.395 14.332 -24.762 1.00 77.44 176 GLN A CA 1
ATOM 1489 C C . GLN A 1 176 ? 17.619 15.638 -24.979 1.00 77.44 176 GLN A C 1
ATOM 1491 O O . GLN A 1 176 ? 17.447 16.083 -26.112 1.00 77.44 176 GLN A O 1
ATOM 1496 N N . LEU A 1 177 ? 17.166 16.281 -23.900 1.00 75.38 177 LEU A N 1
ATOM 1497 C CA . LEU A 1 177 ? 16.429 17.544 -23.963 1.00 75.38 177 LEU A CA 1
ATOM 1498 C C . LEU A 1 177 ? 17.343 18.782 -24.012 1.00 75.38 177 LEU A C 1
ATOM 1500 O O . LEU A 1 177 ? 16.836 19.904 -23.978 1.00 75.38 177 LEU A O 1
ATOM 1504 N N . ASN A 1 178 ? 18.672 18.611 -24.075 1.00 73.62 178 ASN A N 1
ATOM 1505 C CA . ASN A 1 178 ? 19.659 19.694 -23.958 1.00 73.62 178 ASN A CA 1
ATOM 1506 C C . ASN A 1 178 ? 19.430 20.579 -22.715 1.00 73.62 178 ASN A C 1
ATOM 1508 O O . ASN A 1 178 ? 19.659 21.791 -22.713 1.00 73.62 178 ASN A O 1
ATOM 1512 N N . ILE A 1 179 ? 18.955 19.954 -21.639 1.00 69.31 179 ILE A N 1
ATOM 1513 C CA . ILE A 1 179 ? 18.689 20.556 -20.339 1.00 69.31 179 ILE A CA 1
ATOM 1514 C C . ILE A 1 179 ? 19.988 20.415 -19.520 1.00 69.31 179 ILE A C 1
ATOM 1516 O O . ILE A 1 179 ? 20.297 19.306 -19.084 1.00 69.31 179 ILE A O 1
ATOM 1520 N N . PRO A 1 180 ? 20.779 21.491 -19.291 1.00 61.41 180 PRO A N 1
ATOM 1521 C CA . PRO A 1 180 ? 21.932 21.427 -18.393 1.00 61.41 180 PRO A CA 1
ATOM 1522 C C . PRO A 1 180 ? 21.547 20.849 -17.024 1.00 61.41 180 PRO A C 1
ATOM 1524 O O . PRO A 1 180 ? 20.815 21.453 -16.239 1.00 61.41 180 PRO A O 1
ATOM 1527 N N . SER A 1 181 ? 22.056 19.654 -16.721 1.00 59.34 181 SER A N 1
ATOM 1528 C CA . SER A 1 181 ? 21.814 19.008 -15.438 1.00 59.34 181 SER A CA 1
ATOM 1529 C C . SER A 1 181 ? 22.616 19.718 -14.349 1.00 59.34 181 SER A C 1
ATOM 1531 O O . SER A 1 181 ? 23.824 19.521 -14.269 1.00 59.34 181 SER A O 1
ATOM 1533 N N . ASP A 1 182 ? 21.970 20.529 -13.511 1.00 53.53 182 ASP A N 1
ATOM 1534 C CA . ASP A 1 182 ? 22.620 21.149 -12.350 1.00 53.53 182 ASP A CA 1
ATOM 1535 C C . ASP A 1 182 ? 22.996 20.059 -11.316 1.00 53.53 182 ASP A C 1
ATOM 1537 O O . ASP A 1 182 ? 22.106 19.412 -10.740 1.00 53.53 182 ASP A O 1
ATOM 1541 N N . PRO A 1 183 ? 24.294 19.790 -11.083 1.00 48.12 183 PRO A N 1
ATOM 1542 C CA . PRO A 1 183 ? 24.724 18.758 -10.148 1.00 48.12 183 PRO A CA 1
ATOM 1543 C C . PRO A 1 183 ? 24.496 19.147 -8.675 1.00 48.12 183 PRO A C 1
ATOM 1545 O O . PRO A 1 183 ? 24.390 18.256 -7.829 1.00 48.12 183 PRO A O 1
ATOM 1548 N N . GLU A 1 184 ? 24.344 20.436 -8.352 1.00 45.81 184 GLU A N 1
ATOM 1549 C CA . GLU A 1 184 ? 24.354 20.951 -6.972 1.00 45.81 184 GLU A CA 1
ATOM 1550 C C . GLU A 1 184 ? 23.040 20.708 -6.199 1.00 45.81 184 GLU A C 1
ATOM 1552 O O . GLU A 1 184 ? 23.029 20.655 -4.965 1.00 45.81 184 GLU A O 1
ATOM 1557 N N . LYS A 1 185 ? 21.912 20.479 -6.889 1.00 47.25 185 LYS A N 1
ATOM 1558 C CA . LYS A 1 185 ? 20.600 20.240 -6.244 1.00 47.25 185 LYS A CA 1
ATOM 1559 C C . LYS A 1 185 ? 20.299 18.775 -5.913 1.00 47.25 185 LYS A C 1
ATOM 1561 O O . LYS A 1 185 ? 19.228 18.472 -5.385 1.00 47.25 185 LYS A O 1
ATOM 1566 N N . ARG A 1 186 ? 21.244 17.854 -6.131 1.00 49.53 186 ARG A N 1
ATOM 1567 C CA . ARG A 1 186 ? 21.075 16.400 -5.911 1.00 49.53 186 ARG A CA 1
ATOM 1568 C C . ARG A 1 186 ? 21.101 15.955 -4.437 1.00 49.53 186 ARG A C 1
ATOM 1570 O O . ARG A 1 186 ? 21.309 14.779 -4.160 1.00 49.53 186 ARG A O 1
ATOM 1577 N N . LYS A 1 187 ? 20.865 16.846 -3.467 1.00 41.41 187 LYS A N 1
ATOM 1578 C CA . LYS A 1 187 ? 21.036 16.533 -2.032 1.00 41.41 187 LYS A CA 1
ATOM 1579 C C . LYS A 1 187 ? 20.012 15.554 -1.430 1.00 41.41 187 LYS A C 1
ATOM 1581 O O . LYS A 1 187 ? 20.194 15.169 -0.287 1.00 41.41 187 LYS A O 1
ATOM 1586 N N . ASN A 1 188 ? 18.983 15.111 -2.162 1.00 42.84 188 ASN A N 1
ATOM 1587 C CA . ASN A 1 188 ? 17.968 14.183 -1.627 1.00 42.84 188 ASN A CA 1
ATOM 1588 C C . ASN A 1 188 ? 17.785 12.873 -2.413 1.00 42.84 188 ASN A C 1
ATOM 1590 O O . ASN A 1 188 ? 16.861 12.120 -2.111 1.00 42.84 188 ASN A O 1
ATOM 1594 N N . VAL A 1 189 ? 18.648 12.558 -3.383 1.00 46.38 189 VAL A N 1
ATOM 1595 C CA . VAL A 1 189 ? 18.660 11.225 -4.017 1.00 46.38 189 VAL A CA 1
ATOM 1596 C C . VAL A 1 189 ? 19.810 10.424 -3.413 1.00 46.38 189 VAL A C 1
ATOM 1598 O O . VAL A 1 189 ? 20.751 10.017 -4.090 1.00 46.38 189 VAL A O 1
ATOM 1601 N N . GLU A 1 190 ? 19.794 10.270 -2.088 1.00 38.78 190 GLU A N 1
ATOM 1602 C CA . GLU A 1 190 ? 20.737 9.374 -1.429 1.00 38.78 190 GLU A CA 1
ATOM 1603 C C . GLU A 1 190 ? 20.473 7.946 -1.906 1.00 38.78 190 GLU A C 1
ATOM 1605 O O . GLU A 1 190 ? 19.394 7.379 -1.716 1.00 38.78 190 GLU A O 1
ATOM 1610 N N . ARG A 1 191 ? 21.501 7.407 -2.563 1.00 43.19 191 ARG A N 1
ATOM 1611 C CA . ARG A 1 191 ? 21.686 6.020 -2.974 1.00 43.19 191 ARG A CA 1
ATOM 1612 C C . ARG A 1 191 ? 20.967 5.048 -2.038 1.00 43.19 191 ARG A C 1
ATOM 1614 O O . ARG A 1 191 ? 21.410 4.805 -0.917 1.00 43.19 191 ARG A O 1
ATOM 1621 N N . SER A 1 192 ? 19.924 4.391 -2.535 1.00 41.25 192 SER A N 1
ATOM 1622 C CA . SER A 1 192 ? 19.571 3.083 -2.000 1.00 41.25 192 SER A CA 1
ATOM 1623 C C . SER A 1 192 ? 20.500 2.068 -2.658 1.00 41.25 192 SER A C 1
ATOM 1625 O O . SER A 1 192 ? 20.183 1.509 -3.694 1.00 41.25 192 SER A O 1
ATOM 1627 N N . THR A 1 193 ? 21.663 1.815 -2.058 1.00 38.81 193 THR A N 1
ATOM 1628 C CA . THR A 1 193 ? 22.543 0.672 -2.392 1.00 38.81 193 THR A CA 1
ATOM 1629 C C . THR A 1 193 ? 21.928 -0.678 -2.004 1.00 38.81 193 THR A C 1
ATOM 1631 O O . THR A 1 193 ? 22.616 -1.694 -1.913 1.00 38.81 193 THR A O 1
ATOM 1634 N N . LYS A 1 194 ? 20.625 -0.712 -1.719 1.00 47.34 194 LYS A N 1
ATOM 1635 C CA . LYS A 1 194 ? 19.929 -1.935 -1.367 1.00 47.34 194 LYS A CA 1
ATOM 1636 C C . LYS A 1 194 ? 19.614 -2.691 -2.649 1.00 47.34 194 LYS A C 1
ATOM 1638 O O . LYS A 1 194 ? 19.210 -2.086 -3.635 1.00 47.34 194 LYS A O 1
ATOM 1643 N N . SER A 1 195 ? 19.776 -4.015 -2.607 1.00 50.69 195 SER A N 1
ATOM 1644 C CA . SER A 1 195 ? 19.255 -4.913 -3.642 1.00 50.69 195 SER A CA 1
ATOM 1645 C C . SER A 1 195 ? 17.845 -4.457 -4.057 1.00 50.69 195 SER A C 1
ATOM 1647 O O . SER A 1 195 ? 17.063 -4.114 -3.160 1.00 50.69 195 SER A O 1
ATOM 1649 N N . PRO A 1 196 ? 17.480 -4.500 -5.357 1.00 55.62 196 PRO A N 1
ATOM 1650 C CA . PRO A 1 196 ? 16.112 -4.225 -5.820 1.00 55.62 196 PRO A CA 1
ATOM 1651 C C . PRO A 1 196 ? 15.046 -4.999 -5.025 1.00 55.62 196 PRO A C 1
ATOM 1653 O O . PRO A 1 196 ? 13.888 -4.594 -4.934 1.00 55.62 196 PRO A O 1
ATOM 1656 N N . TRP A 1 197 ? 15.473 -6.102 -4.403 1.00 61.22 197 TRP A N 1
ATOM 1657 C CA . TRP A 1 197 ? 14.675 -7.047 -3.641 1.00 61.22 197 TRP A CA 1
ATOM 1658 C C . TRP A 1 197 ? 14.829 -6.944 -2.121 1.00 61.22 197 TRP A C 1
ATOM 1660 O O . TRP A 1 197 ? 14.116 -7.640 -1.406 1.00 61.22 197 TRP A O 1
ATOM 1670 N N . ALA A 1 198 ? 15.719 -6.097 -1.593 1.00 61.69 198 ALA A N 1
ATOM 1671 C CA . ALA A 1 198 ? 15.955 -5.989 -0.146 1.00 61.69 198 ALA A CA 1
ATOM 1672 C C . ALA A 1 198 ? 14.687 -5.596 0.630 1.00 61.69 198 ALA A C 1
ATOM 1674 O O . ALA A 1 198 ? 14.501 -5.974 1.781 1.00 61.69 198 ALA A O 1
ATOM 1675 N N . ASP A 1 199 ? 13.791 -4.848 -0.013 1.00 67.94 199 ASP A N 1
ATOM 1676 C CA . ASP A 1 199 ? 12.513 -4.459 0.576 1.00 67.94 199 ASP A CA 1
ATOM 1677 C C . ASP A 1 199 ? 11.471 -5.608 0.536 1.00 67.94 199 ASP A C 1
ATOM 1679 O O . ASP A 1 199 ? 10.449 -5.534 1.222 1.00 67.94 199 ASP A O 1
ATOM 1683 N N . LEU A 1 200 ? 11.715 -6.707 -0.195 1.00 83.00 200 LEU A N 1
ATOM 1684 C CA . LEU A 1 200 ? 10.761 -7.812 -0.362 1.00 83.00 200 LEU A CA 1
ATOM 1685 C C . LEU A 1 200 ? 10.758 -8.849 0.765 1.00 83.00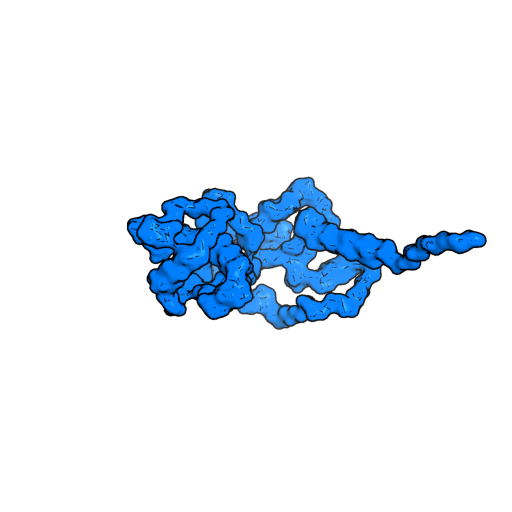 200 LEU A C 1
ATOM 1687 O O . LEU A 1 200 ? 9.888 -9.720 0.763 1.00 83.00 200 LEU A O 1
ATOM 1691 N N . GLU A 1 201 ? 11.626 -8.735 1.773 1.00 85.88 201 GLU A N 1
ATOM 1692 C CA . GLU A 1 201 ? 11.606 -9.624 2.948 1.00 85.88 201 GLU A CA 1
ATOM 1693 C C . GLU A 1 201 ? 10.219 -9.704 3.606 1.00 85.88 201 GLU A C 1
ATOM 1695 O O . GLU A 1 201 ? 9.827 -10.741 4.141 1.00 85.88 201 GLU A O 1
ATOM 1700 N N . LYS A 1 202 ? 9.423 -8.628 3.520 1.00 89.50 202 LYS A N 1
ATOM 1701 C CA . LYS A 1 202 ? 8.052 -8.604 4.049 1.00 89.50 202 LYS A CA 1
ATOM 1702 C C . LYS A 1 202 ? 7.131 -9.642 3.405 1.00 89.50 202 LYS A C 1
ATOM 1704 O O . LYS A 1 202 ? 6.185 -10.074 4.060 1.00 89.50 202 LYS A O 1
ATOM 1709 N N . TYR A 1 203 ? 7.401 -10.056 2.166 1.00 93.06 203 TYR A N 1
ATOM 1710 C CA . TYR A 1 203 ? 6.624 -11.084 1.474 1.00 93.06 203 TYR A CA 1
ATOM 1711 C C . TYR A 1 203 ? 6.926 -12.503 1.956 1.00 93.06 203 TYR A C 1
ATOM 1713 O O . TYR A 1 203 ? 6.138 -13.401 1.670 1.00 93.06 203 TYR A O 1
ATOM 1721 N N . LYS A 1 204 ? 8.000 -12.724 2.728 1.00 90.31 204 LYS A N 1
ATOM 1722 C CA . LYS A 1 204 ? 8.320 -14.042 3.304 1.00 90.31 204 LYS A CA 1
ATOM 1723 C C . LYS A 1 204 ? 7.180 -14.593 4.167 1.00 90.31 204 LYS A C 1
ATOM 1725 O O . LYS A 1 204 ? 6.938 -15.790 4.169 1.00 90.31 204 LYS A O 1
ATOM 1730 N N . TYR A 1 205 ? 6.464 -13.712 4.864 1.00 89.75 205 TYR A N 1
ATOM 1731 C CA . TYR A 1 205 ? 5.368 -14.069 5.772 1.00 89.75 205 TYR A CA 1
ATOM 1732 C C . TYR A 1 205 ? 3.978 -13.902 5.138 1.00 89.75 205 TYR A C 1
ATOM 1734 O O . TYR A 1 205 ? 2.970 -13.892 5.844 1.00 89.75 205 TYR A O 1
ATOM 1742 N N . VAL A 1 206 ? 3.911 -13.692 3.821 1.00 95.56 206 VAL A N 1
ATOM 1743 C CA . VAL A 1 206 ? 2.649 -13.525 3.095 1.00 95.56 206 VAL A CA 1
ATOM 1744 C C . VAL A 1 206 ? 2.207 -14.889 2.559 1.00 95.56 206 VAL A C 1
ATOM 1746 O O . VAL A 1 206 ? 2.983 -15.510 1.831 1.00 95.56 206 VAL A O 1
ATOM 1749 N N . PRO A 1 207 ? 0.976 -15.340 2.871 1.00 96.62 207 PRO A N 1
ATOM 1750 C CA . PRO A 1 207 ? 0.416 -16.570 2.318 1.00 96.62 207 PRO A CA 1
ATOM 1751 C C . PRO A 1 207 ? 0.467 -16.613 0.784 1.00 96.62 207 PRO A C 1
ATOM 1753 O O . PRO A 1 207 ? 0.292 -15.589 0.117 1.00 96.62 207 PRO A O 1
ATOM 1756 N N . LEU A 1 208 ? 0.719 -17.794 0.215 1.00 96.50 208 LEU A N 1
ATOM 1757 C CA . LEU A 1 208 ? 0.926 -17.953 -1.227 1.00 96.50 208 LEU A CA 1
ATOM 1758 C C . LEU A 1 208 ? -0.307 -17.558 -2.059 1.00 96.50 208 LEU A C 1
ATOM 1760 O O . LEU A 1 208 ? -0.163 -16.951 -3.118 1.00 96.50 208 LEU A O 1
ATOM 1764 N N . ASP A 1 209 ? -1.510 -17.871 -1.582 1.00 97.19 209 ASP A N 1
ATOM 1765 C CA . ASP A 1 209 ? -2.782 -17.436 -2.173 1.00 97.19 209 ASP A CA 1
ATOM 1766 C C . ASP A 1 209 ? -2.839 -15.909 -2.298 1.00 97.19 209 ASP A C 1
ATOM 1768 O O . ASP A 1 209 ? -3.119 -15.379 -3.374 1.00 97.19 209 ASP A O 1
ATOM 1772 N N . LEU A 1 210 ? -2.457 -15.205 -1.231 1.00 97.88 210 LEU A N 1
ATOM 1773 C CA . LEU A 1 210 ? -2.438 -13.749 -1.195 1.00 97.88 210 LEU A CA 1
ATOM 1774 C C . LEU A 1 210 ? -1.360 -13.167 -2.121 1.00 97.88 210 LEU A C 1
ATOM 1776 O O . LEU A 1 210 ? -1.611 -12.175 -2.802 1.00 97.88 210 LEU A O 1
ATOM 1780 N N . LYS A 1 211 ? -0.175 -13.789 -2.211 1.00 97.38 211 LYS A N 1
ATOM 1781 C CA . LYS A 1 211 ? 0.842 -13.384 -3.199 1.00 97.38 211 LYS A CA 1
ATOM 1782 C C . LYS A 1 211 ? 0.317 -13.522 -4.628 1.00 97.38 211 LYS A C 1
ATOM 1784 O O . LYS A 1 211 ? 0.476 -12.597 -5.418 1.00 97.38 211 LYS A O 1
ATOM 1789 N N . LYS A 1 212 ? -0.319 -14.654 -4.955 1.00 97.62 212 LYS A N 1
ATOM 1790 C CA . LYS A 1 212 ? -0.898 -14.911 -6.284 1.00 97.62 212 LYS A CA 1
ATOM 1791 C C . LYS A 1 212 ? -1.975 -13.887 -6.630 1.00 97.62 212 LYS A C 1
ATOM 1793 O O . LYS A 1 212 ? -2.004 -13.401 -7.755 1.00 97.62 212 LYS A O 1
ATOM 1798 N N . GLU A 1 213 ? -2.831 -13.537 -5.675 1.00 98.00 213 GLU A N 1
ATOM 1799 C CA . GLU A 1 213 ? -3.866 -12.521 -5.871 1.00 98.00 213 GLU A CA 1
ATOM 1800 C C . GLU A 1 213 ? -3.269 -11.131 -6.131 1.00 98.00 213 GLU A C 1
ATOM 1802 O O . GLU A 1 213 ? -3.681 -10.457 -7.072 1.00 98.00 213 GLU A O 1
ATOM 1807 N N . ILE A 1 214 ? -2.234 -10.740 -5.379 1.00 97.81 214 ILE A N 1
ATOM 1808 C CA . ILE A 1 214 ? -1.501 -9.489 -5.621 1.00 97.81 214 ILE A CA 1
ATOM 1809 C C . ILE A 1 214 ? -0.843 -9.488 -7.004 1.00 97.81 214 ILE A C 1
ATOM 1811 O O . ILE A 1 214 ? -0.972 -8.509 -7.731 1.00 97.81 214 ILE A O 1
ATOM 1815 N N . VAL A 1 215 ? -0.178 -10.574 -7.405 1.00 97.00 215 VAL A N 1
ATOM 1816 C CA . VAL A 1 215 ? 0.438 -10.659 -8.740 1.00 97.00 215 VAL A CA 1
ATOM 1817 C C . VAL A 1 215 ? -0.606 -10.525 -9.846 1.00 97.00 215 VAL A C 1
ATOM 1819 O O . VAL A 1 215 ? -0.365 -9.810 -10.812 1.00 97.00 215 VAL A O 1
ATOM 1822 N N . ARG A 1 216 ? -1.776 -11.158 -9.695 1.00 97.44 216 ARG A N 1
ATOM 1823 C CA . ARG A 1 216 ? -2.886 -11.015 -10.650 1.00 97.44 216 ARG A CA 1
ATOM 1824 C C . ARG A 1 216 ? -3.395 -9.579 -10.727 1.00 97.44 216 ARG A C 1
ATOM 1826 O O . ARG A 1 216 ? -3.645 -9.101 -11.826 1.00 97.44 216 ARG A O 1
ATOM 1833 N N . LEU A 1 217 ? -3.533 -8.904 -9.584 1.00 96.94 217 LEU A N 1
ATOM 1834 C CA . LEU A 1 217 ? -4.005 -7.519 -9.518 1.00 96.94 217 LEU A CA 1
ATOM 1835 C C . LEU A 1 217 ? -3.082 -6.576 -10.305 1.00 96.94 217 LEU A C 1
ATOM 1837 O O . LEU A 1 217 ? -3.577 -5.743 -11.051 1.00 96.94 217 LEU A O 1
ATOM 1841 N N . TYR A 1 218 ? -1.762 -6.751 -10.200 1.00 95.12 218 TYR A N 1
ATOM 1842 C CA . TYR A 1 218 ? -0.766 -5.916 -10.890 1.00 95.12 218 TYR A CA 1
ATOM 1843 C C . TYR A 1 218 ? -0.217 -6.543 -12.183 1.00 95.12 218 TYR A C 1
ATOM 1845 O O . TYR A 1 218 ? 0.853 -6.151 -12.641 1.00 95.12 218 TYR A O 1
ATOM 1853 N N . TRP A 1 219 ? -0.890 -7.540 -12.770 1.00 94.56 219 TRP A N 1
ATOM 1854 C CA . TRP A 1 219 ? -0.354 -8.273 -13.927 1.00 94.56 219 TRP A CA 1
ATOM 1855 C C . TRP A 1 219 ? -0.037 -7.355 -15.113 1.00 94.56 219 TRP A C 1
ATOM 1857 O O . TRP A 1 219 ? 1.010 -7.495 -15.744 1.00 94.56 219 TRP A O 1
ATOM 1867 N N . ASN A 1 220 ? -0.911 -6.382 -15.375 1.00 90.94 220 ASN A N 1
ATOM 1868 C CA . ASN A 1 220 ? -0.709 -5.409 -16.442 1.00 90.94 220 ASN A CA 1
ATOM 1869 C C . ASN A 1 220 ? 0.516 -4.529 -16.178 1.00 90.94 220 ASN A C 1
ATOM 1871 O O . ASN A 1 220 ? 1.300 -4.333 -17.096 1.00 90.94 220 ASN A O 1
ATOM 1875 N N . ASP A 1 221 ? 0.745 -4.080 -14.941 1.00 90.06 221 ASP A N 1
ATOM 1876 C CA . ASP A 1 221 ? 1.980 -3.372 -14.587 1.00 90.06 221 ASP A CA 1
ATOM 1877 C C . ASP A 1 221 ? 3.238 -4.216 -14.852 1.00 90.06 221 ASP A C 1
ATOM 1879 O O . ASP A 1 221 ? 4.238 -3.703 -15.353 1.00 90.06 221 ASP A O 1
ATOM 1883 N N . PHE A 1 222 ? 3.211 -5.513 -14.524 1.00 90.62 222 PHE A N 1
ATOM 1884 C CA . PHE A 1 222 ? 4.341 -6.397 -14.823 1.00 90.62 222 PHE A CA 1
ATOM 1885 C C . PHE A 1 222 ? 4.595 -6.503 -16.326 1.00 90.62 222 PHE A C 1
ATOM 1887 O O . PHE A 1 222 ? 5.740 -6.401 -16.764 1.00 90.62 222 PHE A O 1
ATOM 1894 N N . TYR A 1 223 ? 3.524 -6.672 -17.101 1.00 89.88 223 TYR A N 1
ATOM 1895 C CA . TYR A 1 223 ? 3.586 -6.848 -18.545 1.00 89.88 223 TYR A CA 1
ATOM 1896 C C . TYR A 1 223 ? 3.991 -5.566 -19.288 1.00 89.88 223 TYR A C 1
ATOM 1898 O O . TYR A 1 223 ? 4.931 -5.585 -20.076 1.00 89.88 223 TYR A O 1
ATOM 1906 N N . LEU A 1 224 ? 3.313 -4.447 -19.021 1.00 84.12 224 LEU A N 1
ATOM 1907 C CA . LEU A 1 224 ? 3.493 -3.181 -19.740 1.00 84.12 224 LEU A CA 1
ATOM 1908 C C . LEU A 1 224 ? 4.850 -2.526 -19.461 1.00 84.12 224 LEU A C 1
ATOM 1910 O O . LEU A 1 224 ? 5.399 -1.874 -20.343 1.00 84.12 224 LEU A O 1
ATOM 1914 N N . PHE A 1 225 ? 5.395 -2.695 -18.252 1.00 83.75 225 PHE A N 1
ATOM 1915 C CA . PHE A 1 225 ? 6.636 -2.030 -17.833 1.00 83.75 225 PHE A CA 1
ATOM 1916 C C . PHE A 1 225 ? 7.842 -2.976 -17.735 1.00 83.75 225 PHE A C 1
ATOM 1918 O O . PHE A 1 225 ? 8.894 -2.579 -17.219 1.00 83.75 225 PHE A O 1
ATOM 1925 N N . ASP A 1 226 ? 7.712 -4.212 -18.231 1.00 87.31 226 ASP A N 1
ATOM 1926 C CA . ASP A 1 226 ? 8.749 -5.254 -18.200 1.00 87.31 226 ASP A CA 1
ATOM 1927 C C . ASP A 1 226 ? 9.345 -5.439 -16.791 1.00 87.31 226 ASP A C 1
ATOM 1929 O O . ASP A 1 226 ? 10.558 -5.372 -16.560 1.00 87.31 226 ASP A O 1
ATOM 1933 N N . TYR A 1 227 ? 8.465 -5.597 -15.797 1.00 88.69 227 TYR A N 1
ATOM 1934 C CA . TYR A 1 227 ? 8.875 -5.982 -14.450 1.00 88.69 227 TYR A CA 1
ATOM 1935 C C . TYR A 1 227 ? 8.822 -7.501 -14.309 1.00 88.69 227 TYR A C 1
ATOM 1937 O O . TYR A 1 227 ? 7.843 -8.154 -14.666 1.00 88.69 227 TYR A O 1
ATOM 1945 N N . LYS A 1 228 ? 9.875 -8.075 -13.726 1.00 90.56 228 LYS A N 1
ATOM 1946 C CA . LYS A 1 228 ? 9.983 -9.517 -13.487 1.00 90.56 228 LYS A CA 1
ATOM 1947 C C . LYS A 1 228 ? 9.670 -9.838 -12.039 1.00 90.56 228 LYS A C 1
ATOM 1949 O O . LYS A 1 228 ? 10.070 -9.104 -11.141 1.00 90.56 228 LYS A O 1
ATOM 1954 N N . LEU A 1 229 ? 9.017 -10.970 -11.800 1.00 91.25 229 LEU A N 1
ATOM 1955 C CA . LEU A 1 229 ? 8.892 -11.480 -10.441 1.00 91.25 229 LEU A CA 1
ATOM 1956 C C . LEU A 1 229 ? 10.266 -11.912 -9.905 1.00 91.25 229 LEU A C 1
ATOM 1958 O O . LEU A 1 229 ? 11.081 -12.439 -10.667 1.00 91.25 229 LEU A O 1
ATOM 1962 N N . PRO A 1 230 ? 10.519 -11.738 -8.597 1.00 88.31 230 PRO A N 1
ATOM 1963 C CA . PRO A 1 230 ? 11.693 -12.319 -7.968 1.00 88.31 230 PRO A CA 1
ATOM 1964 C C . PRO A 1 230 ? 11.713 -13.843 -8.164 1.00 88.31 230 PRO A C 1
ATOM 1966 O O . PRO A 1 230 ? 10.649 -14.473 -8.110 1.00 88.31 230 PRO A O 1
ATOM 1969 N N . PRO A 1 231 ? 12.898 -14.456 -8.330 1.00 87.81 231 PRO A N 1
ATOM 1970 C CA . PRO A 1 231 ? 13.022 -15.908 -8.359 1.00 87.81 231 PRO A CA 1
ATOM 1971 C C . PRO A 1 231 ? 12.367 -16.543 -7.129 1.00 87.81 231 PRO A C 1
ATOM 1973 O O . PRO A 1 231 ? 12.557 -16.079 -6.004 1.00 87.81 231 PRO A O 1
ATOM 1976 N N . GLY A 1 232 ? 11.551 -17.568 -7.362 1.00 88.69 232 GLY A N 1
ATOM 1977 C CA . GLY A 1 232 ? 10.814 -18.295 -6.331 1.00 88.69 232 GLY A CA 1
ATOM 1978 C C . GLY A 1 232 ? 9.775 -17.493 -5.545 1.00 88.69 232 GLY A C 1
ATOM 1979 O O . GLY A 1 232 ? 9.313 -17.922 -4.490 1.00 88.69 232 GLY A O 1
ATOM 1980 N N . PHE A 1 233 ? 9.361 -16.316 -6.030 1.00 91.06 233 PHE A N 1
ATOM 1981 C CA . PHE A 1 233 ? 8.390 -15.482 -5.314 1.00 91.06 233 PHE A CA 1
ATOM 1982 C C . PHE A 1 233 ? 7.043 -16.185 -5.069 1.00 91.06 233 PHE A C 1
ATOM 1984 O O . PHE A 1 233 ? 6.405 -15.955 -4.033 1.00 91.06 233 PHE A O 1
ATOM 1991 N N . LEU A 1 234 ? 6.627 -17.028 -6.019 1.00 92.50 234 LEU A N 1
ATOM 1992 C CA . LEU A 1 234 ? 5.386 -17.807 -5.996 1.00 92.50 234 LEU A CA 1
ATOM 1993 C C . LEU A 1 234 ? 5.608 -19.294 -5.675 1.00 92.50 234 LEU A C 1
ATOM 1995 O O . LEU A 1 234 ? 4.677 -20.087 -5.841 1.00 92.50 234 LEU A O 1
ATOM 1999 N N . ASP A 1 235 ? 6.801 -19.655 -5.208 1.00 88.25 235 ASP A N 1
ATOM 2000 C CA . ASP A 1 235 ? 7.095 -21.012 -4.755 1.00 88.25 235 ASP A CA 1
ATOM 2001 C C . ASP A 1 235 ? 6.500 -21.226 -3.350 1.00 88.25 235 ASP A C 1
ATOM 2003 O O . ASP A 1 235 ? 6.197 -20.259 -2.634 1.00 88.25 235 ASP A O 1
ATOM 2007 N N . GLN A 1 236 ? 6.252 -22.493 -2.999 1.00 55.97 236 GLN A N 1
ATOM 2008 C CA . GLN A 1 236 ? 5.692 -22.901 -1.704 1.00 55.97 236 GLN A CA 1
ATOM 2009 C C . GLN A 1 236 ? 6.733 -22.859 -0.587 1.00 55.97 236 GLN A C 1
ATOM 2011 O O . GLN A 1 236 ? 7.866 -23.332 -0.820 1.00 55.97 236 GLN A O 1
#

Sequence (236 aa):
MNENFGYSLHTGVTYYLITLRNIFNEEYMPFCRHPLTRLVSAYRQRFANGKLPQLKIWNKRPLQTKKSFNNYWLPLIISHNIIPATERQALGIPHKDPMRKMYSATLLKKVHARLGKTFHITFPMFLRHVIYTHQIKQVDSHWRPIEWLCSPCLLHYDYIVKLETMTEDVKYVFEQLNIPSDPEKRKNVERSTKSPWADLEKYKYVPLDLKKEIVRLYWNDFYLFDYKLPPGFLDQ

InterPro domains:
  IPR005331 Sulfotransferase [PF03567] (28-228)
  IPR018011 Carbohydrate sulfotransferase 8-10 [PTHR12137] (31-230)

Organism: Halocaridina rubra (NCBI:txid373956)

Secondary structure (DSSP, 8-state):
--------S-HHHHHHHHHHHHHTSTTTS-EE--HHHHHHHHHHHHSGGGBPPPHHHHHHSHHHHHHHIIIIIHHHHHHTTSS-HHHHHHHT--SS--TT----HHHHHHHHHHH-TT-B--HHHHHHHHHHHHHTT---TTTS-GGGSS-TTTS--S--EETTSHHHHHHHHHHHTT----GGG-TT-----S-TTGGGGGGGGS-HHHHHHHHHHTHHHHHHTTPPPPTTTT--